Protein AF-A0ABD1Q1E3-F1 (afdb_monomer_lite)

Secondary structure (DSSP, 8-state):
-HHHHHHHHHHHHHHHH-SSPPPHHHHHHHHHHHHHHGGGPPP-GGGHHHHHHHHHHHHHTTGGG-SSHHHHHHHHHHHHHHHHHHTT-----HHHH-------------------HHHHHHHHHHHHTTTTS---HHHHHHHHHHHHS-HHHHHHHHHHHHHHHH-GGG--SGGGGSHHHHHHHHHHTT-GGGGTTTT-

Sequence (200 aa):
MAMAEQVVNRIGKQLAAYRTCPKKDTLVKLLEEATSAFPELEQSESLKSTIKPLSDSLVRHGLLLHKDKDIRLLVGICFCEIIRILAPNPDFSDATFREKVEETDADPLILEGTVSQPLLDVVLHNLIKERKGVSSASFQLAVSVIQNCGEKLEHYICNFLRSCILNRDAVGSALKECYHEIIHETFDVPLKCFFLLFLA

InterPro domains:
  IPR039776 Sister chromatid cohesion protein Pds5 [PTHR12663] (4-99)

Radius of gyration: 17.48 Å; chains: 1; bounding box: 46×41×43 Å

Foldseek 3Di:
DVVLLVLLLVLLVVLLPDPAQDDPVVLLVSLVSNLVSLVVAAADPVSCVSNVSVLVSCQVRVQCPDPDPSSVLSSLSSVLSQPLNPPPQRPDAPVSQDDDDPPPDPPPDDDDDPPDVVNLLQLLCLLLVDPDDDCDPSNVVSLVCQVPDPPVSLVVLLVLLLCLRHPVVPDPDPCSRVSSSSSVSVVVRPHPSSSVNRPD

Structure (mmCIF, N/CA/C/O backbone):
data_AF-A0ABD1Q1E3-F1
#
_entry.id   AF-A0ABD1Q1E3-F1
#
loop_
_atom_site.group_PDB
_atom_site.id
_atom_site.type_symbol
_atom_site.label_atom_id
_atom_site.label_alt_id
_atom_site.label_comp_id
_atom_site.label_asym_id
_atom_site.label_entity_id
_atom_site.label_seq_id
_atom_site.pdbx_PDB_ins_code
_atom_site.Cartn_x
_atom_site.Cartn_y
_atom_site.Cartn_z
_atom_site.occupancy
_atom_site.B_iso_or_equiv
_atom_site.auth_seq_id
_atom_site.auth_comp_id
_atom_site.auth_asym_id
_atom_site.auth_atom_id
_atom_site.pdbx_PDB_model_num
ATOM 1 N N . MET A 1 1 ? 3.982 -8.541 17.422 1.00 56.50 1 MET A N 1
ATOM 2 C CA . MET A 1 1 ? 5.039 -7.493 17.359 1.00 56.50 1 MET A CA 1
ATOM 3 C C . MET A 1 1 ? 6.446 -8.038 17.085 1.00 56.50 1 MET A C 1
ATOM 5 O O . MET A 1 1 ? 6.845 -7.969 15.934 1.00 56.50 1 MET A O 1
ATOM 9 N N . ALA A 1 2 ? 7.196 -8.617 18.042 1.00 69.62 2 ALA A N 1
ATOM 10 C CA . ALA A 1 2 ? 8.599 -9.026 17.787 1.00 69.62 2 ALA A CA 1
ATOM 11 C C . ALA A 1 2 ? 8.768 -10.076 16.666 1.00 69.62 2 ALA A C 1
ATOM 13 O O . ALA A 1 2 ? 9.794 -10.103 15.992 1.00 69.62 2 ALA A O 1
ATOM 14 N N . MET A 1 3 ? 7.762 -10.930 16.447 1.00 86.31 3 MET A N 1
ATOM 15 C CA . MET A 1 3 ? 7.784 -11.930 15.373 1.00 86.31 3 MET A CA 1
ATOM 16 C C . MET A 1 3 ? 7.549 -11.303 13.992 1.00 86.31 3 MET A C 1
ATOM 18 O O . MET A 1 3 ? 8.314 -11.576 13.071 1.00 86.31 3 MET A O 1
ATOM 22 N N . ALA A 1 4 ? 6.555 -10.419 13.853 1.00 92.94 4 ALA A N 1
ATOM 23 C CA . ALA A 1 4 ? 6.262 -9.728 12.596 1.00 92.94 4 ALA A CA 1
ATOM 24 C C . ALA A 1 4 ? 7.454 -8.896 12.095 1.00 92.94 4 ALA A C 1
ATOM 26 O O . ALA A 1 4 ? 7.823 -8.972 10.923 1.00 92.94 4 ALA A O 1
ATOM 27 N N . GLU A 1 5 ? 8.133 -8.182 12.997 1.00 93.94 5 GLU A N 1
ATOM 28 C CA . GLU A 1 5 ? 9.330 -7.410 12.650 1.00 93.94 5 GLU A CA 1
ATOM 29 C C . GLU A 1 5 ? 10.454 -8.319 12.117 1.00 93.94 5 GLU A C 1
ATOM 31 O O . GLU A 1 5 ? 11.089 -8.023 11.101 1.00 93.94 5 GLU A O 1
ATOM 36 N N . GLN A 1 6 ? 10.680 -9.465 12.768 1.00 94.44 6 GLN A N 1
ATOM 37 C CA . GLN A 1 6 ? 11.679 -10.443 12.332 1.00 94.44 6 GLN A CA 1
ATOM 38 C C . GLN A 1 6 ? 11.346 -11.050 10.965 1.00 94.44 6 GLN A C 1
ATOM 40 O O . GLN A 1 6 ? 12.259 -11.269 10.164 1.00 94.44 6 GLN A O 1
ATOM 45 N N . VAL A 1 7 ? 10.064 -11.306 10.685 1.00 96.88 7 VAL A N 1
ATOM 46 C CA . VAL A 1 7 ? 9.594 -11.801 9.383 1.00 96.88 7 VAL A CA 1
ATOM 47 C C . VAL A 1 7 ? 9.925 -10.794 8.283 1.00 96.88 7 VAL A C 1
ATOM 49 O O . VAL A 1 7 ? 10.615 -11.153 7.327 1.00 96.88 7 VAL A O 1
ATOM 52 N N . VAL A 1 8 ? 9.535 -9.527 8.456 1.00 96.19 8 VAL A N 1
ATOM 53 C CA . VAL A 1 8 ? 9.807 -8.457 7.481 1.00 96.19 8 VAL A CA 1
ATOM 54 C C . VAL A 1 8 ? 11.313 -8.286 7.248 1.00 96.19 8 VAL A C 1
ATOM 56 O O . VAL A 1 8 ? 11.764 -8.260 6.100 1.00 96.19 8 VAL A O 1
ATOM 59 N N . ASN A 1 9 ? 12.117 -8.273 8.318 1.00 95.88 9 ASN A N 1
ATOM 60 C CA . ASN A 1 9 ? 13.579 -8.175 8.226 1.00 95.88 9 ASN A CA 1
ATOM 61 C C . ASN A 1 9 ? 14.191 -9.350 7.446 1.00 95.88 9 ASN A C 1
ATOM 63 O O . ASN A 1 9 ? 15.036 -9.166 6.566 1.00 95.88 9 ASN A O 1
ATOM 67 N N . ARG A 1 10 ? 13.766 -10.581 7.762 1.00 97.62 10 ARG A N 1
ATOM 68 C CA . ARG A 1 10 ? 14.248 -11.796 7.094 1.00 97.62 10 ARG A CA 1
ATOM 69 C C . ARG A 1 10 ? 13.932 -11.756 5.606 1.00 97.62 10 ARG A C 1
ATOM 71 O O . ARG A 1 10 ? 14.829 -12.017 4.807 1.00 97.62 10 ARG A O 1
ATOM 78 N N . ILE A 1 11 ? 12.693 -11.431 5.238 1.00 97.62 11 ILE A N 1
ATOM 79 C CA . ILE A 1 11 ? 12.264 -11.365 3.836 1.00 97.62 11 ILE A CA 1
ATOM 80 C C . ILE A 1 11 ? 13.067 -10.297 3.094 1.00 97.62 11 ILE A C 1
ATOM 82 O O . ILE A 1 11 ? 13.607 -10.579 2.024 1.00 97.62 11 ILE A O 1
ATOM 86 N N . GLY A 1 12 ? 13.228 -9.111 3.688 1.00 96.19 12 GLY A N 1
ATOM 87 C CA . GLY A 1 12 ? 14.038 -8.039 3.114 1.00 96.19 12 GLY A CA 1
ATOM 88 C C . GLY A 1 12 ? 15.485 -8.460 2.862 1.00 96.19 12 GLY A C 1
ATOM 89 O O . GLY A 1 12 ? 15.992 -8.301 1.754 1.00 96.19 12 GLY A O 1
ATOM 90 N N . LYS A 1 13 ? 16.142 -9.087 3.846 1.00 95.88 13 LYS A N 1
ATOM 91 C CA . LYS A 1 13 ? 17.508 -9.624 3.693 1.00 95.88 13 LYS A CA 1
ATOM 92 C C . LYS A 1 13 ? 17.593 -10.734 2.647 1.00 95.88 13 LYS A C 1
ATOM 94 O O . LYS A 1 13 ? 18.555 -10.789 1.882 1.00 95.88 13 LYS A O 1
ATOM 99 N N . GLN A 1 14 ? 16.595 -11.610 2.599 1.00 96.44 14 GLN A N 1
ATOM 100 C CA . GLN A 1 14 ? 16.536 -12.691 1.625 1.00 96.44 14 GLN A CA 1
ATOM 101 C C . GLN A 1 14 ? 16.405 -12.142 0.202 1.00 96.44 14 GLN A C 1
ATOM 103 O O . GLN A 1 14 ? 17.172 -12.549 -0.667 1.00 96.44 14 GLN A O 1
ATOM 108 N N . LEU A 1 15 ? 15.497 -11.190 -0.036 1.00 95.81 15 LEU A N 1
ATOM 109 C CA . LEU A 1 15 ? 15.354 -10.517 -1.330 1.00 95.81 15 LEU A CA 1
ATOM 110 C C . LEU A 1 15 ? 16.607 -9.714 -1.704 1.00 95.81 15 LEU A C 1
ATOM 112 O O . LEU A 1 15 ? 17.008 -9.726 -2.872 1.00 95.81 15 LEU A O 1
ATOM 116 N N . ALA A 1 16 ? 17.266 -9.087 -0.724 1.00 94.12 16 ALA A N 1
ATOM 117 C CA . ALA A 1 16 ? 18.521 -8.362 -0.913 1.00 94.12 16 ALA A CA 1
ATOM 118 C C . ALA A 1 16 ? 19.647 -9.276 -1.429 1.00 94.12 16 ALA A C 1
ATOM 120 O O . ALA A 1 16 ? 20.403 -8.882 -2.317 1.00 94.12 16 ALA A O 1
ATOM 121 N N . ALA A 1 17 ? 19.714 -10.520 -0.944 1.00 95.94 17 ALA A N 1
ATOM 122 C CA . ALA A 1 17 ? 20.741 -11.488 -1.330 1.00 95.94 17 ALA A CA 1
ATOM 123 C C . ALA A 1 17 ? 20.637 -11.973 -2.791 1.00 95.94 17 ALA A C 1
ATOM 125 O O . ALA A 1 17 ? 21.628 -12.443 -3.358 1.00 95.94 17 ALA A O 1
ATOM 126 N N . TYR A 1 18 ? 19.467 -11.856 -3.428 1.00 93.88 18 TYR A N 1
ATOM 127 C CA . TYR A 1 18 ? 19.317 -12.219 -4.835 1.00 93.88 18 TYR A CA 1
ATOM 128 C C . TYR A 1 18 ? 20.051 -11.234 -5.753 1.00 93.88 18 TYR A C 1
ATOM 130 O O . TYR A 1 18 ? 19.871 -10.015 -5.666 1.00 93.88 18 TYR A O 1
ATOM 138 N N . ARG A 1 19 ? 20.854 -11.779 -6.679 1.00 89.94 19 ARG A N 1
ATOM 139 C CA . ARG A 1 19 ? 21.541 -11.008 -7.733 1.00 89.94 19 ARG A CA 1
ATOM 140 C C . ARG A 1 19 ? 20.622 -10.627 -8.894 1.00 89.94 19 ARG A C 1
ATOM 142 O O . ARG A 1 19 ? 20.861 -9.619 -9.543 1.00 89.94 19 ARG A O 1
ATOM 149 N N . THR A 1 20 ? 19.597 -11.432 -9.147 1.00 91.12 20 THR A N 1
ATOM 150 C CA . THR A 1 20 ? 18.586 -11.235 -10.193 1.00 91.12 20 THR A CA 1
ATOM 151 C C . THR A 1 20 ? 17.194 -11.412 -9.601 1.00 91.12 20 THR A C 1
ATOM 153 O O . THR A 1 20 ? 17.057 -12.001 -8.529 1.00 91.12 20 THR A O 1
ATOM 156 N N . CYS A 1 21 ? 16.163 -10.928 -10.295 1.00 88.88 21 CYS A N 1
ATOM 157 C CA . CYS A 1 21 ? 14.783 -11.054 -9.833 1.00 88.88 21 CYS A CA 1
ATOM 158 C C . CYS A 1 21 ? 14.425 -12.539 -9.563 1.00 88.88 21 CYS A C 1
ATOM 160 O O . CYS A 1 21 ? 14.670 -13.387 -10.434 1.00 88.88 21 CYS A O 1
ATOM 162 N N . PRO A 1 22 ? 13.910 -12.888 -8.366 1.00 93.00 22 PRO A N 1
ATOM 163 C CA . PRO A 1 22 ? 13.537 -14.262 -8.036 1.00 93.00 22 PRO A CA 1
ATOM 164 C C . PRO A 1 22 ? 12.401 -14.801 -8.920 1.00 93.00 22 PRO A C 1
ATOM 166 O O . PRO A 1 22 ? 11.684 -14.058 -9.587 1.00 93.00 22 PRO A O 1
ATOM 169 N N . LYS A 1 23 ? 12.206 -16.125 -8.914 1.00 94.38 23 LYS A N 1
ATOM 170 C CA . LYS A 1 23 ? 11.103 -16.765 -9.651 1.00 94.38 23 LYS A CA 1
ATOM 171 C C . LYS A 1 23 ? 9.740 -16.373 -9.069 1.00 94.38 23 LYS A C 1
ATOM 173 O O . LYS A 1 23 ? 9.636 -16.146 -7.865 1.00 94.38 23 LYS A O 1
ATOM 178 N N . LYS A 1 24 ? 8.697 -16.408 -9.912 1.00 94.06 24 LYS A N 1
ATOM 179 C CA . LYS A 1 24 ? 7.305 -16.079 -9.550 1.00 94.06 24 LYS A CA 1
ATOM 180 C C . LYS A 1 24 ? 6.869 -16.726 -8.232 1.00 94.06 24 LYS A C 1
ATOM 182 O O . LYS A 1 24 ? 6.499 -16.004 -7.321 1.00 94.06 24 LYS A O 1
ATOM 1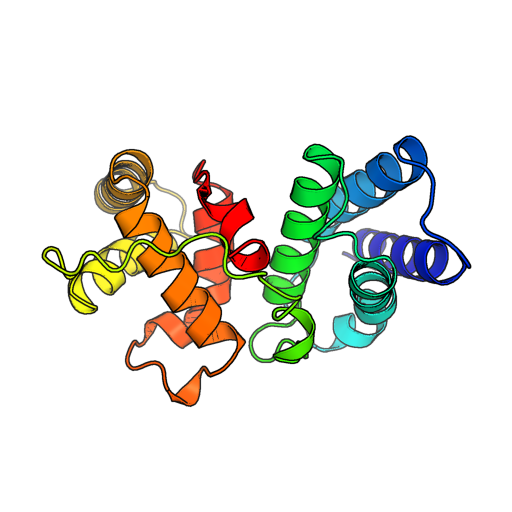87 N N . ASP A 1 25 ? 6.961 -18.049 -8.107 1.00 95.44 25 ASP A N 1
ATOM 188 C CA . ASP A 1 25 ? 6.446 -18.755 -6.920 1.00 95.44 25 ASP A CA 1
ATOM 189 C C . ASP A 1 25 ? 7.182 -18.349 -5.637 1.00 95.44 25 ASP A C 1
ATOM 191 O O . ASP A 1 25 ? 6.593 -18.238 -4.565 1.00 95.44 25 ASP A O 1
ATOM 195 N N . THR A 1 26 ? 8.485 -18.077 -5.749 1.00 95.94 26 THR A N 1
ATOM 196 C CA . THR A 1 26 ? 9.288 -17.559 -4.639 1.00 95.94 26 THR A CA 1
ATOM 197 C C . THR A 1 26 ? 8.871 -16.139 -4.270 1.00 95.94 26 THR A C 1
ATOM 199 O O . THR A 1 26 ? 8.756 -15.844 -3.084 1.00 95.94 26 THR A O 1
ATOM 202 N N . LEU A 1 27 ? 8.650 -15.268 -5.261 1.00 95.88 27 LEU A N 1
ATOM 203 C CA . LEU A 1 27 ? 8.191 -13.896 -5.038 1.00 95.88 27 LEU A CA 1
ATOM 204 C C . LEU A 1 27 ? 6.826 -13.872 -4.364 1.00 95.88 27 LEU A C 1
ATOM 206 O O . LEU A 1 27 ? 6.696 -13.233 -3.329 1.00 95.88 27 LEU A O 1
ATOM 210 N N . VAL A 1 28 ? 5.847 -14.596 -4.911 1.00 95.62 28 VAL A N 1
ATOM 211 C CA . VAL A 1 28 ? 4.487 -14.667 -4.359 1.00 95.62 28 VAL A CA 1
ATOM 212 C C . VAL A 1 28 ? 4.542 -15.112 -2.904 1.00 95.62 28 VAL A C 1
ATOM 214 O O . VAL A 1 28 ? 4.075 -14.386 -2.038 1.00 95.62 28 VAL A O 1
ATOM 217 N N . LYS A 1 29 ? 5.240 -16.215 -2.610 1.00 97.12 29 LYS A N 1
ATOM 218 C CA . LYS A 1 29 ? 5.365 -16.721 -1.239 1.00 97.12 29 LYS A CA 1
ATOM 219 C C . LYS A 1 29 ? 5.984 -15.703 -0.275 1.00 97.12 29 LYS A C 1
ATOM 221 O O . LYS A 1 29 ? 5.517 -15.561 0.849 1.00 97.12 29 LYS A O 1
ATOM 226 N N . LEU A 1 30 ? 7.062 -15.030 -0.686 1.00 97.44 30 LEU A N 1
ATOM 227 C CA . LEU A 1 30 ? 7.740 -14.043 0.160 1.00 97.44 30 LEU A CA 1
ATOM 228 C C . LEU A 1 30 ? 6.890 -12.791 0.376 1.00 97.44 30 LEU A C 1
ATOM 230 O O . LEU A 1 30 ? 6.879 -12.241 1.472 1.00 97.44 30 LEU A O 1
ATOM 234 N N . LEU A 1 31 ? 6.201 -12.331 -0.665 1.00 95.25 31 LEU A N 1
ATOM 235 C CA . LEU A 1 31 ? 5.363 -11.145 -0.587 1.00 95.25 31 LEU A CA 1
ATOM 236 C C . LEU A 1 31 ? 4.092 -11.422 0.223 1.00 95.25 31 LEU A C 1
ATOM 238 O O . LEU A 1 31 ? 3.776 -10.626 1.095 1.00 95.25 31 LEU A O 1
ATOM 242 N N . GLU A 1 32 ? 3.427 -12.565 0.036 1.00 94.94 32 GLU A N 1
ATOM 243 C CA . GLU A 1 32 ? 2.286 -12.988 0.865 1.00 94.94 32 GLU A CA 1
ATOM 244 C C . GLU A 1 32 ? 2.664 -13.046 2.352 1.00 94.94 32 GLU A C 1
ATOM 246 O O . GLU A 1 32 ? 1.946 -12.520 3.207 1.00 94.94 32 GLU A O 1
ATOM 251 N N . GLU A 1 33 ? 3.834 -13.614 2.659 1.00 96.81 33 GLU A N 1
ATOM 252 C CA . GLU A 1 33 ? 4.356 -13.671 4.025 1.00 96.81 33 GLU A CA 1
ATOM 253 C C . GLU A 1 33 ? 4.598 -12.265 4.604 1.00 96.81 33 GLU A C 1
ATOM 255 O O . GLU A 1 33 ? 4.230 -12.001 5.748 1.00 96.81 33 GLU A O 1
ATOM 260 N N . ALA A 1 34 ? 5.149 -11.337 3.813 1.00 94.38 34 ALA A N 1
ATOM 261 C CA . ALA A 1 34 ? 5.326 -9.947 4.233 1.00 94.38 34 ALA A CA 1
ATOM 262 C C . ALA A 1 34 ? 3.977 -9.245 4.462 1.00 94.38 34 ALA A C 1
ATOM 264 O O . ALA A 1 34 ? 3.767 -8.660 5.523 1.00 94.38 34 ALA A O 1
ATOM 265 N N . THR A 1 35 ? 3.043 -9.353 3.510 1.00 89.56 35 THR A N 1
ATOM 266 C CA . THR A 1 35 ? 1.704 -8.739 3.600 1.00 89.56 35 THR A CA 1
ATOM 267 C C . THR A 1 35 ? 0.889 -9.256 4.782 1.00 89.56 35 THR A C 1
ATOM 269 O O . THR A 1 35 ? 0.104 -8.505 5.345 1.00 89.56 35 THR A O 1
ATOM 272 N N . SER A 1 36 ? 1.119 -10.498 5.215 1.00 90.50 36 SER A N 1
ATOM 273 C CA . SER A 1 36 ? 0.463 -11.063 6.400 1.00 90.50 36 SER A CA 1
ATOM 274 C C . SER A 1 36 ? 1.082 -10.572 7.715 1.00 90.50 36 SER A C 1
ATOM 276 O O . SER A 1 36 ? 0.402 -10.536 8.734 1.00 90.50 36 SER A O 1
ATOM 278 N N . ALA A 1 37 ? 2.367 -10.202 7.711 1.00 94.12 37 ALA A N 1
ATOM 279 C CA . ALA A 1 37 ? 3.081 -9.740 8.903 1.00 94.12 37 ALA A CA 1
ATOM 280 C C . ALA A 1 37 ? 2.912 -8.234 9.157 1.00 94.12 37 ALA A C 1
ATOM 282 O O . ALA A 1 37 ? 2.898 -7.797 10.307 1.00 94.12 37 ALA A O 1
ATOM 283 N N . PHE A 1 38 ? 2.800 -7.434 8.096 1.00 88.44 38 PHE A N 1
ATOM 284 C CA . PHE A 1 38 ? 2.742 -5.978 8.190 1.00 88.44 38 PHE A CA 1
ATOM 285 C C . PHE A 1 38 ? 1.611 -5.408 9.073 1.00 88.44 38 PHE A C 1
ATOM 287 O O . PHE A 1 38 ? 1.916 -4.503 9.854 1.00 88.44 38 PHE A O 1
ATOM 294 N N . PRO A 1 39 ? 0.369 -5.940 9.065 1.00 85.56 39 PRO A N 1
ATOM 295 C CA . PRO A 1 39 ? -0.715 -5.414 9.902 1.00 85.56 39 PRO A CA 1
ATOM 296 C C . PRO A 1 39 ? -0.433 -5.464 11.412 1.00 85.56 39 PRO A C 1
ATOM 298 O O . PRO A 1 39 ? -0.989 -4.676 12.170 1.00 85.56 39 PRO A O 1
ATOM 301 N N . GLU A 1 40 ? 0.453 -6.358 11.871 1.00 89.62 40 GLU A N 1
ATOM 302 C CA . GLU A 1 40 ? 0.870 -6.429 13.281 1.00 89.62 40 GLU A CA 1
ATOM 303 C C . GLU A 1 40 ? 1.870 -5.335 13.692 1.00 89.62 40 GLU A C 1
ATOM 305 O O . GLU A 1 40 ? 2.239 -5.239 14.870 1.00 89.62 40 GLU A O 1
ATOM 310 N N . LEU A 1 41 ? 2.391 -4.572 12.729 1.00 88.31 41 LEU A N 1
ATOM 311 C CA . LEU A 1 41 ? 3.377 -3.528 12.966 1.00 88.31 41 LEU A CA 1
ATOM 312 C C . LEU A 1 41 ? 2.682 -2.180 13.117 1.00 88.31 41 LEU A C 1
ATOM 314 O O . LEU A 1 41 ? 1.921 -1.736 12.258 1.00 88.31 41 LEU A O 1
ATOM 318 N N . GLU A 1 42 ? 2.973 -1.503 14.217 1.00 86.81 42 GLU A N 1
ATOM 319 C CA . GLU A 1 42 ? 2.526 -0.135 14.441 1.00 86.81 42 GLU A CA 1
ATOM 320 C C . GLU A 1 42 ? 3.534 0.865 13.871 1.00 86.81 42 GLU A C 1
ATOM 322 O O . GLU A 1 42 ? 4.689 0.538 13.592 1.00 86.81 42 GLU A O 1
ATOM 327 N N . GLN A 1 43 ? 3.075 2.099 13.697 1.00 85.31 43 GLN A N 1
ATOM 328 C CA . GLN A 1 43 ? 3.890 3.208 13.226 1.00 85.31 43 GLN A CA 1
ATOM 329 C C . GLN A 1 43 ? 5.075 3.455 14.174 1.00 85.31 43 GLN A C 1
ATOM 331 O O . GLN A 1 43 ? 4.877 3.728 15.359 1.00 85.31 43 GLN A O 1
ATOM 336 N N . SER A 1 44 ? 6.310 3.355 13.668 1.00 85.38 44 SER A N 1
ATOM 337 C CA . SER A 1 44 ? 7.523 3.565 14.469 1.00 85.38 44 SER A CA 1
ATOM 338 C C . SER A 1 44 ? 8.767 3.831 13.616 1.00 85.38 44 SER A C 1
ATOM 340 O O . SER A 1 44 ? 9.147 3.014 12.776 1.00 85.38 44 SER A O 1
ATOM 342 N N . GLU A 1 45 ? 9.496 4.906 13.934 1.00 83.00 45 GLU A N 1
ATOM 343 C CA . GLU A 1 45 ? 10.783 5.246 13.302 1.00 83.00 45 GLU A CA 1
ATOM 344 C C . GLU A 1 45 ? 11.844 4.149 13.509 1.00 83.00 45 GLU A C 1
ATOM 346 O O . GLU A 1 45 ? 12.715 3.943 12.663 1.00 83.00 45 GLU A O 1
ATOM 351 N N . SER A 1 46 ? 11.771 3.381 14.605 1.00 88.69 46 SER A N 1
ATOM 352 C CA . SER A 1 46 ? 12.737 2.304 14.876 1.00 88.69 46 SER A CA 1
ATOM 353 C C . SER A 1 46 ? 12.695 1.189 13.824 1.00 88.69 46 SER A C 1
ATOM 355 O O . SER A 1 46 ? 13.709 0.532 13.581 1.00 88.69 46 SER A O 1
ATOM 357 N N . LEU A 1 47 ? 11.545 1.001 13.163 1.00 90.56 47 LEU A N 1
ATOM 358 C CA . LEU A 1 47 ? 11.331 -0.039 12.153 1.00 90.56 47 LEU A CA 1
ATOM 359 C C . LEU A 1 47 ? 11.958 0.303 10.798 1.00 90.56 47 LEU A C 1
ATOM 361 O O . LEU A 1 47 ? 12.102 -0.575 9.949 1.00 90.56 47 LEU A O 1
ATOM 365 N N . LYS A 1 48 ? 12.409 1.544 10.597 1.00 88.75 48 LYS A N 1
ATOM 366 C CA . LYS A 1 48 ? 13.039 2.013 9.357 1.00 88.75 48 LYS A CA 1
ATOM 367 C C . LYS A 1 48 ? 14.208 1.146 8.909 1.00 88.75 48 LYS A C 1
ATOM 369 O O . LYS A 1 48 ? 14.250 0.702 7.764 1.00 88.75 48 LYS A O 1
ATOM 374 N N . SER A 1 49 ? 15.138 0.846 9.815 1.00 90.94 49 SER A N 1
ATOM 375 C CA . SER A 1 49 ? 16.302 0.004 9.496 1.00 90.94 49 SER A CA 1
ATOM 376 C C . SER A 1 49 ? 15.924 -1.454 9.201 1.00 90.94 49 SER A C 1
ATOM 378 O O . SER A 1 49 ? 16.572 -2.103 8.380 1.00 90.94 49 SER A O 1
ATOM 380 N N . THR A 1 50 ? 14.846 -1.944 9.819 1.00 93.44 50 THR A N 1
ATOM 381 C CA . THR A 1 50 ? 14.290 -3.287 9.613 1.00 93.44 50 THR A CA 1
ATOM 382 C C . THR A 1 50 ? 13.580 -3.401 8.261 1.00 93.44 50 THR A C 1
ATOM 384 O O . THR A 1 50 ? 13.737 -4.402 7.561 1.00 93.44 50 THR A O 1
ATOM 387 N N . ILE A 1 51 ? 12.826 -2.375 7.869 1.00 91.75 51 ILE A N 1
ATOM 388 C CA . ILE A 1 51 ? 12.010 -2.354 6.650 1.00 91.75 51 ILE A CA 1
ATOM 389 C C . ILE A 1 51 ? 12.836 -2.005 5.407 1.00 91.75 51 ILE A C 1
ATOM 391 O O . ILE A 1 51 ? 12.557 -2.502 4.313 1.00 91.75 51 ILE A O 1
ATOM 395 N N . LYS A 1 52 ? 13.882 -1.185 5.560 1.00 90.06 52 LYS A N 1
ATOM 396 C CA . LYS A 1 52 ? 14.700 -0.690 4.447 1.00 90.06 52 LYS A CA 1
ATOM 397 C C . LYS A 1 52 ? 15.204 -1.782 3.487 1.00 90.06 52 LYS A C 1
ATOM 399 O O . LYS A 1 52 ? 15.031 -1.599 2.285 1.00 90.06 52 LYS A O 1
ATOM 404 N N . PRO A 1 53 ? 15.743 -2.931 3.942 1.00 93.94 53 PRO A N 1
ATOM 405 C CA . PRO A 1 53 ? 16.175 -4.001 3.040 1.00 93.94 53 PRO A CA 1
ATOM 406 C C . PRO A 1 53 ? 15.058 -4.545 2.141 1.00 93.94 53 PRO A C 1
ATOM 408 O O . PRO A 1 53 ? 15.321 -4.919 0.996 1.00 93.94 53 PRO A O 1
ATOM 411 N N . LEU A 1 54 ? 13.821 -4.597 2.651 1.00 94.50 54 LEU A N 1
ATOM 412 C CA . LEU A 1 54 ? 12.658 -5.004 1.871 1.00 94.50 54 LEU A CA 1
ATOM 413 C C . LEU A 1 54 ? 12.308 -3.925 0.851 1.00 94.50 54 LEU A C 1
ATOM 415 O O . LEU A 1 54 ? 12.322 -4.225 -0.338 1.00 94.50 54 LEU A O 1
ATOM 419 N N . SER A 1 55 ? 12.094 -2.684 1.298 1.00 88.69 55 SER A N 1
ATOM 420 C CA . SER A 1 55 ? 11.783 -1.540 0.425 1.00 88.69 55 SER A CA 1
ATOM 421 C C . SER A 1 55 ? 12.790 -1.404 -0.728 1.00 88.69 55 SER A C 1
ATOM 423 O O . SER A 1 55 ? 12.412 -1.457 -1.899 1.00 88.69 55 SER A O 1
ATOM 425 N N . ASP A 1 56 ? 14.090 -1.373 -0.412 1.00 88.69 56 ASP A N 1
ATOM 426 C CA . ASP A 1 56 ? 15.167 -1.259 -1.403 1.00 88.69 56 ASP A CA 1
ATOM 427 C C . ASP A 1 56 ? 15.153 -2.440 -2.392 1.00 88.69 56 ASP A C 1
ATOM 429 O O . ASP A 1 56 ? 15.441 -2.275 -3.578 1.00 88.69 56 ASP A O 1
ATOM 433 N N . SER A 1 57 ? 14.798 -3.645 -1.933 1.00 92.19 57 SER A N 1
ATOM 434 C CA . SER A 1 57 ? 14.707 -4.823 -2.800 1.00 92.19 57 SER A CA 1
ATOM 435 C C . SER A 1 57 ? 13.487 -4.802 -3.719 1.00 92.19 57 SER A C 1
ATOM 437 O O . SER A 1 57 ? 13.611 -5.243 -4.861 1.00 92.19 57 SER A O 1
ATOM 439 N N . LEU A 1 58 ? 12.337 -4.296 -3.256 1.00 88.50 58 LEU A N 1
ATOM 440 C CA . LEU A 1 58 ? 11.133 -4.156 -4.084 1.00 88.50 58 LEU A CA 1
ATOM 441 C C . LEU A 1 58 ? 11.396 -3.220 -5.273 1.00 88.50 58 LEU A C 1
ATOM 443 O O . LEU A 1 58 ? 11.042 -3.553 -6.405 1.00 88.50 58 LEU A O 1
ATOM 447 N N . VAL A 1 59 ? 12.088 -2.103 -5.017 1.00 85.81 59 VAL A N 1
ATOM 448 C CA . VAL A 1 59 ? 12.495 -1.124 -6.039 1.00 85.81 59 VAL A CA 1
ATOM 449 C C . VAL A 1 59 ? 13.571 -1.700 -6.956 1.00 85.81 59 VAL A C 1
ATOM 451 O O . VAL A 1 59 ? 13.418 -1.702 -8.172 1.00 85.81 59 VAL A O 1
ATOM 454 N N . ARG A 1 60 ? 14.658 -2.243 -6.390 1.00 86.75 60 ARG A N 1
ATOM 455 C CA . ARG A 1 60 ? 15.805 -2.754 -7.161 1.00 86.75 60 ARG A CA 1
ATOM 456 C C . ARG A 1 60 ? 15.420 -3.839 -8.166 1.00 86.75 60 ARG A C 1
ATOM 458 O O . ARG A 1 60 ? 16.034 -3.927 -9.225 1.00 86.75 60 ARG A O 1
ATOM 465 N N . HIS A 1 61 ? 14.450 -4.684 -7.824 1.00 87.62 61 HIS A N 1
ATOM 466 C CA . HIS A 1 61 ? 13.975 -5.754 -8.706 1.00 87.62 61 HIS A CA 1
ATOM 467 C C . HIS A 1 61 ? 12.837 -5.313 -9.642 1.00 87.62 61 HIS A C 1
ATOM 469 O O . HIS A 1 61 ? 12.323 -6.157 -10.377 1.00 87.62 61 HIS A O 1
ATOM 475 N N . GLY A 1 62 ? 12.439 -4.033 -9.626 1.00 82.69 62 GLY A N 1
ATOM 476 C CA . GLY A 1 62 ? 11.378 -3.487 -10.480 1.00 82.69 62 GLY A CA 1
ATOM 477 C C . GLY A 1 62 ? 10.029 -4.174 -10.262 1.00 82.69 62 GLY A C 1
ATOM 478 O O . GLY A 1 62 ? 9.293 -4.421 -11.217 1.00 82.69 62 GLY A O 1
ATOM 479 N N . LEU A 1 63 ? 9.718 -4.576 -9.021 1.00 85.50 63 LEU A N 1
ATOM 480 C CA . LEU A 1 63 ? 8.578 -5.465 -8.770 1.00 85.50 63 LEU A CA 1
ATOM 481 C C . LEU A 1 63 ? 7.217 -4.778 -8.956 1.00 85.50 63 LEU A C 1
ATOM 483 O O . LEU A 1 63 ? 6.230 -5.463 -9.219 1.00 85.50 63 LEU A O 1
ATOM 487 N N . LEU A 1 64 ? 7.172 -3.444 -8.895 1.00 76.88 64 LEU A N 1
ATOM 488 C CA . LEU A 1 64 ? 5.983 -2.658 -9.243 1.00 76.88 64 LEU A CA 1
ATOM 489 C C . LEU A 1 64 ? 5.606 -2.788 -10.726 1.00 76.88 64 LEU A C 1
ATOM 491 O O . LEU A 1 64 ? 4.424 -2.801 -11.053 1.00 76.88 64 LEU A O 1
ATOM 495 N N . LEU A 1 65 ? 6.589 -2.983 -11.611 1.00 76.62 65 LEU A N 1
ATOM 496 C CA . LEU A 1 65 ? 6.391 -3.180 -13.052 1.00 76.62 65 LEU A CA 1
ATOM 497 C C . LEU A 1 65 ? 6.456 -4.655 -13.468 1.00 76.62 65 LEU A C 1
ATOM 499 O O . LEU A 1 65 ? 6.568 -4.987 -14.651 1.00 76.62 65 LEU A O 1
ATOM 503 N N . HIS A 1 66 ? 6.395 -5.578 -12.507 1.00 84.69 66 HIS A N 1
ATOM 504 C CA . HIS A 1 66 ? 6.482 -6.998 -12.807 1.00 84.69 66 HIS A CA 1
ATOM 505 C C . HIS A 1 66 ? 5.337 -7.428 -13.738 1.00 84.69 66 HIS A C 1
ATOM 507 O O . HIS A 1 66 ? 4.193 -7.027 -13.554 1.00 84.69 66 HIS A O 1
ATOM 513 N N . LYS A 1 67 ? 5.606 -8.287 -14.729 1.00 80.31 67 LYS A N 1
ATOM 514 C CA . LYS A 1 67 ? 4.602 -8.716 -15.731 1.00 80.31 67 LYS A CA 1
ATOM 515 C C . LYS A 1 67 ? 3.347 -9.359 -15.127 1.00 80.31 67 LYS A C 1
ATOM 517 O O . LYS A 1 67 ? 2.259 -9.263 -15.688 1.00 80.31 67 LYS A O 1
ATOM 522 N N . ASP A 1 68 ? 3.513 -10.009 -13.983 1.00 82.69 68 ASP A N 1
ATOM 523 C CA . ASP A 1 68 ? 2.453 -10.713 -13.269 1.00 82.69 68 ASP A CA 1
ATOM 524 C C . ASP A 1 68 ? 1.640 -9.755 -12.390 1.00 82.69 68 ASP A C 1
ATOM 526 O O . ASP A 1 68 ? 2.204 -9.069 -11.536 1.00 82.69 68 ASP A O 1
ATOM 530 N N . LYS A 1 69 ? 0.321 -9.718 -12.606 1.00 78.12 69 LYS A N 1
ATOM 531 C CA . LYS A 1 69 ? -0.593 -8.809 -11.908 1.00 78.12 69 LYS A CA 1
ATOM 532 C C . LYS A 1 69 ? -0.639 -9.069 -10.401 1.00 78.12 69 LYS A C 1
ATOM 534 O O . LYS A 1 69 ? -0.691 -8.103 -9.646 1.00 78.12 69 LYS A O 1
ATOM 539 N N . ASP A 1 70 ? -0.587 -10.324 -9.968 1.00 79.00 70 ASP A N 1
ATOM 540 C CA . ASP A 1 70 ? -0.720 -10.673 -8.550 1.00 79.00 70 ASP A CA 1
ATOM 541 C C . ASP A 1 70 ? 0.529 -10.241 -7.777 1.00 79.00 70 ASP A C 1
ATOM 543 O O . ASP A 1 70 ? 0.436 -9.710 -6.673 1.00 79.00 70 ASP A O 1
ATOM 547 N N . ILE A 1 71 ? 1.705 -10.354 -8.403 1.00 85.19 71 ILE A N 1
ATOM 548 C CA . ILE A 1 71 ? 2.946 -9.808 -7.837 1.00 85.19 71 ILE A CA 1
ATOM 549 C C . ILE A 1 71 ? 2.852 -8.289 -7.693 1.00 85.19 71 ILE A C 1
ATOM 551 O O . ILE A 1 71 ? 3.169 -7.773 -6.625 1.00 85.19 71 ILE A O 1
ATOM 555 N N . ARG A 1 72 ? 2.388 -7.569 -8.724 1.00 80.25 72 ARG A N 1
ATOM 556 C CA . ARG A 1 72 ? 2.223 -6.107 -8.635 1.00 80.25 72 ARG A CA 1
ATOM 557 C C . ARG A 1 72 ? 1.271 -5.708 -7.506 1.00 80.25 72 ARG A C 1
ATOM 559 O O . ARG A 1 72 ? 1.571 -4.768 -6.777 1.00 80.25 72 ARG A O 1
ATOM 566 N N . LEU A 1 73 ? 0.172 -6.451 -7.327 1.00 75.19 73 LEU A N 1
ATOM 567 C CA . LEU A 1 73 ? -0.766 -6.234 -6.224 1.00 75.19 73 LEU A CA 1
ATOM 568 C C . LEU A 1 73 ? -0.059 -6.371 -4.875 1.00 75.19 73 LEU A C 1
ATOM 570 O O . LEU A 1 73 ? -0.067 -5.435 -4.083 1.00 75.19 73 LEU A O 1
ATOM 574 N N . LEU A 1 74 ? 0.595 -7.509 -4.634 1.00 82.31 74 LEU A N 1
ATOM 575 C CA . LEU A 1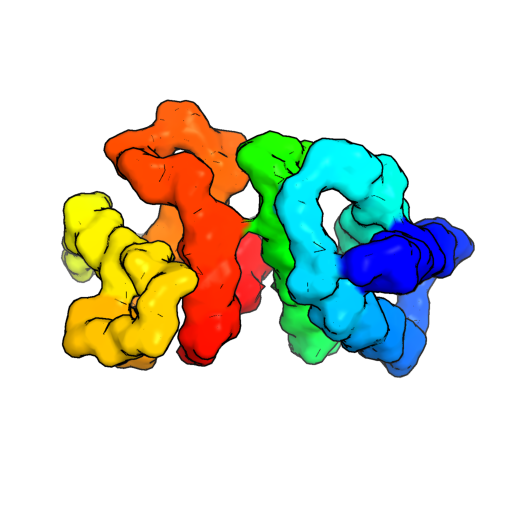 74 ? 1.271 -7.782 -3.366 1.00 82.31 74 LEU A CA 1
ATOM 576 C C . LEU A 1 74 ? 2.372 -6.755 -3.057 1.00 82.31 74 LEU A C 1
ATOM 578 O O . LEU A 1 74 ? 2.552 -6.360 -1.908 1.00 82.31 74 LEU A O 1
ATOM 582 N N . VAL A 1 75 ? 3.099 -6.289 -4.075 1.00 84.38 75 VAL A N 1
ATOM 583 C CA . VAL A 1 75 ? 4.129 -5.250 -3.919 1.00 84.38 75 VAL A CA 1
ATOM 584 C C . VAL A 1 75 ? 3.502 -3.912 -3.533 1.00 84.38 75 VAL A C 1
ATOM 586 O O . VAL A 1 75 ? 4.018 -3.250 -2.635 1.00 84.38 75 VAL A O 1
ATOM 589 N N . GLY A 1 76 ? 2.379 -3.535 -4.154 1.00 74.62 76 GLY A N 1
ATOM 590 C CA . GLY A 1 76 ? 1.612 -2.353 -3.756 1.00 74.62 76 GLY A CA 1
ATOM 591 C C . GLY A 1 76 ? 1.178 -2.421 -2.290 1.00 74.62 76 GLY A C 1
ATOM 592 O O . GLY A 1 76 ? 1.364 -1.454 -1.554 1.00 74.62 76 GLY A O 1
ATOM 593 N N . ILE A 1 77 ? 0.686 -3.584 -1.837 1.00 79.31 77 ILE A N 1
ATOM 594 C CA . ILE A 1 77 ? 0.309 -3.824 -0.426 1.00 79.31 77 ILE A CA 1
ATOM 595 C C . ILE A 1 77 ? 1.505 -3.603 0.490 1.00 79.31 77 ILE A C 1
ATOM 597 O O . ILE A 1 77 ? 1.409 -2.843 1.452 1.00 79.31 77 ILE A O 1
ATOM 601 N N . CYS A 1 78 ? 2.653 -4.191 0.152 1.00 85.88 78 CYS A N 1
ATOM 602 C CA . CYS A 1 78 ? 3.882 -3.969 0.902 1.00 85.88 78 CYS A CA 1
ATOM 603 C C . CYS A 1 78 ? 4.235 -2.478 0.996 1.00 85.88 78 CYS A C 1
ATOM 605 O O . CYS A 1 78 ? 4.541 -2.007 2.085 1.00 85.88 78 CYS A O 1
ATOM 607 N N . PHE A 1 79 ? 4.191 -1.713 -0.099 1.00 82.00 79 PHE A N 1
ATOM 608 C CA . PHE A 1 79 ? 4.546 -0.292 -0.041 1.00 82.00 79 PHE A CA 1
ATOM 609 C C . PHE A 1 79 ? 3.581 0.539 0.800 1.00 82.00 79 PHE A C 1
ATOM 611 O O . PHE A 1 79 ? 4.040 1.379 1.568 1.00 82.00 79 PHE A O 1
ATOM 618 N N . CYS A 1 80 ? 2.275 0.309 0.700 1.00 75.25 80 CYS A N 1
ATOM 619 C CA . CYS A 1 80 ? 1.300 1.014 1.530 1.00 75.25 80 CYS A CA 1
ATOM 620 C C . CYS A 1 80 ? 1.501 0.736 3.017 1.00 75.25 80 CYS A C 1
ATOM 622 O O . CYS A 1 80 ? 1.473 1.665 3.821 1.00 75.25 80 CYS A O 1
ATOM 624 N N . GLU A 1 81 ? 1.793 -0.511 3.376 1.00 84.38 81 GLU A N 1
ATOM 625 C CA . GLU A 1 81 ? 2.127 -0.863 4.751 1.00 84.38 81 GLU A CA 1
ATOM 626 C C . GLU A 1 81 ? 3.431 -0.206 5.208 1.00 84.38 81 GLU A C 1
ATOM 628 O O . GLU A 1 81 ? 3.507 0.328 6.312 1.00 84.38 81 GLU A O 1
ATOM 633 N N . ILE A 1 82 ? 4.447 -0.148 4.345 1.00 85.31 82 ILE A N 1
ATOM 634 C CA . ILE A 1 82 ? 5.684 0.577 4.649 1.00 85.31 82 ILE A CA 1
ATOM 635 C C . ILE A 1 82 ? 5.397 2.069 4.870 1.00 85.31 82 ILE A C 1
ATOM 637 O O . ILE A 1 82 ? 5.905 2.645 5.829 1.00 85.31 82 ILE A O 1
ATOM 641 N N . ILE A 1 83 ? 4.571 2.695 4.028 1.00 79.12 83 ILE A N 1
ATOM 642 C CA . ILE A 1 83 ? 4.159 4.097 4.185 1.00 79.12 83 ILE A CA 1
ATOM 643 C C . ILE A 1 83 ? 3.420 4.288 5.514 1.00 79.12 83 ILE A C 1
ATOM 645 O O . ILE A 1 83 ? 3.741 5.211 6.257 1.00 79.12 83 ILE A O 1
ATOM 649 N N . ARG A 1 84 ? 2.474 3.401 5.843 1.00 83.19 84 ARG A N 1
ATOM 650 C CA . ARG A 1 84 ? 1.725 3.426 7.107 1.00 83.19 84 ARG A CA 1
ATOM 651 C C . ARG A 1 84 ? 2.656 3.330 8.317 1.00 83.19 84 ARG A C 1
ATOM 653 O O . ARG A 1 84 ? 2.481 4.071 9.279 1.00 83.19 84 ARG A O 1
ATOM 660 N N . ILE A 1 85 ? 3.648 2.440 8.267 1.00 84.06 85 ILE A N 1
ATOM 661 C CA . ILE A 1 85 ? 4.576 2.188 9.377 1.00 84.06 85 ILE A CA 1
ATOM 662 C C . ILE A 1 85 ? 5.607 3.315 9.538 1.00 84.06 85 ILE A C 1
ATOM 664 O O . ILE A 1 85 ? 5.974 3.650 10.665 1.00 84.06 85 ILE A O 1
ATOM 668 N N . LEU A 1 86 ? 6.077 3.897 8.431 1.00 80.88 86 LEU A N 1
ATOM 669 C CA . LEU A 1 86 ? 7.091 4.960 8.427 1.00 80.88 86 LEU A CA 1
ATOM 670 C C . LEU A 1 86 ? 6.497 6.376 8.431 1.00 80.88 86 LEU A C 1
ATOM 672 O O . LEU A 1 86 ? 7.239 7.358 8.450 1.00 80.88 86 LEU A O 1
ATOM 676 N N . ALA A 1 87 ? 5.170 6.513 8.430 1.00 77.62 87 ALA A N 1
ATOM 677 C CA . ALA A 1 87 ? 4.520 7.794 8.662 1.00 77.62 87 ALA A CA 1
ATOM 678 C C . ALA A 1 87 ? 5.027 8.424 9.984 1.00 77.62 87 ALA A C 1
ATOM 680 O O . ALA A 1 87 ? 5.406 7.708 10.914 1.00 77.62 87 ALA A O 1
ATOM 681 N N . PRO A 1 88 ? 5.033 9.763 10.128 1.00 71.38 88 PRO A N 1
ATOM 682 C CA . PRO A 1 88 ? 4.636 10.766 9.141 1.00 71.38 88 PRO A CA 1
ATOM 683 C C . PRO A 1 88 ? 5.701 11.039 8.067 1.00 71.38 88 PRO A C 1
ATOM 685 O O . PRO A 1 88 ? 5.382 11.726 7.100 1.00 71.38 88 PRO A O 1
ATOM 688 N N . ASN A 1 89 ? 6.918 10.499 8.213 1.00 67.88 89 ASN A N 1
ATOM 689 C CA . ASN A 1 89 ? 8.092 10.821 7.395 1.00 67.88 89 ASN A CA 1
ATOM 690 C C . ASN A 1 89 ? 8.618 9.585 6.643 1.00 67.88 89 ASN A C 1
ATOM 692 O O . ASN A 1 89 ? 9.725 9.118 6.923 1.00 67.88 89 ASN A O 1
ATOM 696 N N . PRO A 1 90 ? 7.854 9.020 5.699 1.00 67.62 90 PRO A N 1
ATOM 697 C CA . PRO A 1 90 ? 8.323 7.860 4.970 1.00 67.62 90 PRO A CA 1
ATOM 698 C C . PRO A 1 90 ? 9.450 8.299 4.015 1.00 67.62 90 PRO A C 1
ATOM 700 O O . PRO A 1 90 ? 9.259 9.205 3.207 1.00 67.62 90 PRO A O 1
ATOM 703 N N . ASP A 1 91 ? 10.640 7.692 4.102 1.00 66.00 91 ASP A N 1
ATOM 704 C CA . ASP A 1 91 ? 11.822 8.097 3.309 1.00 66.00 91 ASP A CA 1
ATOM 705 C C . ASP A 1 91 ? 11.764 7.638 1.845 1.00 66.00 91 ASP A C 1
ATOM 707 O O . ASP A 1 91 ? 12.712 7.058 1.304 1.00 66.00 91 ASP A O 1
ATOM 711 N N . PHE A 1 92 ? 10.636 7.860 1.187 1.00 65.19 92 PHE A N 1
ATOM 712 C CA . PHE A 1 92 ? 10.517 7.592 -0.229 1.00 65.19 92 PHE A CA 1
ATOM 713 C C . PHE A 1 92 ? 10.888 8.834 -1.029 1.00 65.19 92 PHE A C 1
ATOM 715 O O . PHE A 1 92 ? 10.389 9.931 -0.794 1.00 65.19 92 PHE A O 1
ATOM 722 N N . SER A 1 93 ? 11.774 8.650 -2.003 1.00 55.72 93 SER A N 1
ATOM 723 C CA . SER A 1 93 ? 12.121 9.709 -2.946 1.00 55.72 93 SER A CA 1
ATOM 724 C C . SER A 1 93 ? 11.111 9.756 -4.093 1.00 55.72 93 SER A C 1
ATOM 726 O O . SER A 1 93 ? 10.522 8.737 -4.447 1.00 55.72 93 SER A O 1
ATOM 728 N N . ASP A 1 94 ? 10.971 10.910 -4.746 1.00 55.06 94 ASP A N 1
ATOM 729 C CA . ASP A 1 94 ? 10.148 11.053 -5.958 1.00 55.06 94 ASP A CA 1
ATOM 730 C C . ASP A 1 94 ? 10.594 10.069 -7.063 1.00 55.06 94 ASP A C 1
ATOM 732 O O . ASP A 1 94 ? 9.773 9.550 -7.806 1.00 55.06 94 ASP A O 1
ATOM 736 N N . ALA A 1 95 ? 11.882 9.701 -7.105 1.00 51.41 95 ALA A N 1
ATOM 737 C CA . ALA A 1 95 ? 12.426 8.682 -8.010 1.00 51.41 95 ALA A CA 1
ATOM 738 C C . ALA A 1 95 ? 11.988 7.242 -7.674 1.00 51.41 95 ALA A C 1
ATOM 740 O O . ALA A 1 95 ? 12.080 6.364 -8.525 1.00 51.41 95 ALA A O 1
ATOM 741 N N . THR A 1 96 ? 11.525 6.988 -6.447 1.00 54.16 96 THR A N 1
ATOM 742 C CA . THR A 1 96 ? 11.005 5.683 -6.019 1.00 54.16 96 THR A CA 1
ATOM 743 C C . THR A 1 96 ? 9.596 5.428 -6.562 1.00 54.16 96 THR A C 1
ATOM 745 O O . THR A 1 96 ? 9.257 4.281 -6.827 1.00 54.16 96 THR A O 1
ATOM 748 N N . PHE A 1 97 ? 8.801 6.489 -6.751 1.00 52.53 97 PHE A N 1
ATOM 749 C CA . PHE A 1 97 ? 7.445 6.412 -7.312 1.00 52.53 97 PHE A CA 1
ATOM 750 C C . PHE A 1 97 ? 7.359 6.866 -8.774 1.00 52.53 97 PHE A C 1
ATOM 752 O O . PHE A 1 97 ? 6.405 6.525 -9.461 1.00 52.53 97 PHE A O 1
ATOM 759 N N . ARG A 1 98 ? 8.339 7.628 -9.275 1.00 47.28 98 ARG A N 1
ATOM 760 C CA . ARG A 1 98 ? 8.468 7.969 -10.698 1.00 47.28 98 ARG A CA 1
ATOM 761 C C . ARG A 1 98 ? 9.302 6.916 -11.406 1.00 47.28 98 ARG A C 1
ATOM 763 O O . ARG A 1 98 ? 10.471 7.147 -11.714 1.00 47.28 98 ARG A O 1
ATOM 770 N N . GLU A 1 99 ? 8.693 5.780 -11.712 1.00 47.28 99 GLU A N 1
ATOM 771 C CA . GLU A 1 99 ? 9.205 4.930 -12.782 1.00 47.28 99 GLU A CA 1
ATOM 772 C C . GLU A 1 99 ? 8.452 5.252 -14.074 1.00 47.28 99 GLU A C 1
ATOM 774 O O . GLU A 1 99 ? 7.251 5.495 -14.060 1.00 47.28 99 GLU A O 1
ATOM 779 N N . LYS A 1 100 ? 9.218 5.366 -15.164 1.00 37.03 100 LYS A N 1
ATOM 780 C CA . LYS A 1 100 ? 8.834 5.903 -16.474 1.00 37.03 100 LYS A CA 1
ATOM 781 C C . LYS A 1 100 ? 7.441 5.447 -16.911 1.00 37.03 100 LYS A C 1
ATOM 783 O O . LYS A 1 100 ? 7.286 4.373 -17.485 1.00 37.03 100 LYS A O 1
ATOM 788 N N . VAL A 1 101 ? 6.469 6.327 -16.734 1.00 40.28 101 VAL A N 1
ATOM 789 C CA . VAL A 1 101 ? 5.303 6.359 -17.601 1.00 40.28 101 VAL A CA 1
ATOM 790 C C . VAL A 1 101 ? 5.854 6.780 -18.961 1.00 40.28 101 VAL A C 1
ATOM 792 O O . VAL A 1 101 ? 6.198 7.942 -19.173 1.00 40.28 101 VAL A O 1
ATOM 795 N N . GLU A 1 102 ? 6.050 5.821 -19.868 1.00 37.59 102 GLU A N 1
ATOM 796 C CA . GLU A 1 102 ? 5.800 6.157 -21.265 1.00 37.59 102 GLU A CA 1
ATOM 797 C C . GLU A 1 102 ? 4.366 6.668 -21.272 1.00 37.59 102 GLU A C 1
ATOM 799 O O . GLU A 1 102 ? 3.455 5.937 -20.889 1.00 37.59 102 GLU A O 1
ATOM 804 N N . GLU A 1 103 ? 4.210 7.957 -21.573 1.00 44.66 103 GLU A N 1
ATOM 805 C CA . GLU A 1 103 ? 2.932 8.608 -21.828 1.00 44.66 103 GLU A CA 1
ATOM 806 C C . GLU A 1 103 ? 2.219 7.820 -22.932 1.00 44.66 103 GLU A C 1
ATOM 808 O O . GLU A 1 103 ? 2.325 8.125 -24.116 1.00 44.66 103 GLU A O 1
ATOM 813 N N . THR A 1 104 ? 1.524 6.749 -22.560 1.00 35.34 104 THR A N 1
ATOM 814 C CA . THR A 1 104 ? 0.536 6.116 -23.418 1.00 35.34 104 THR A CA 1
ATOM 815 C C . THR A 1 104 ? -0.685 7.009 -23.376 1.00 35.34 104 THR A C 1
ATOM 817 O O . THR A 1 104 ? -1.481 6.937 -22.442 1.00 35.34 104 THR A O 1
ATOM 820 N N . ASP A 1 105 ? -0.740 7.893 -24.371 1.00 36.69 105 ASP A N 1
ATOM 821 C CA . ASP A 1 105 ? -1.918 8.592 -24.868 1.00 36.69 105 ASP A CA 1
ATOM 822 C C . ASP A 1 105 ? -2.847 9.123 -23.768 1.00 36.69 105 ASP A C 1
ATOM 824 O O . ASP A 1 105 ? -3.990 8.691 -23.609 1.00 36.69 105 ASP A O 1
ATOM 828 N N . ALA A 1 106 ? -2.362 10.118 -23.020 1.00 37.47 106 ALA A N 1
ATOM 829 C CA . ALA A 1 106 ? -3.263 11.040 -22.349 1.00 37.47 106 ALA A CA 1
ATOM 830 C C . ALA A 1 106 ? -4.020 11.822 -23.434 1.00 37.47 106 ALA A C 1
ATOM 832 O O . ALA A 1 106 ? -3.508 12.794 -23.990 1.00 37.47 106 ALA A O 1
ATOM 833 N N . ASP A 1 107 ? -5.224 11.352 -23.756 1.00 32.78 107 ASP A N 1
ATOM 834 C CA . ASP A 1 107 ? -6.186 12.058 -24.594 1.00 32.78 107 ASP A CA 1
ATOM 835 C C . ASP A 1 107 ? -6.413 13.465 -23.997 1.00 32.78 107 ASP A C 1
ATOM 837 O O . 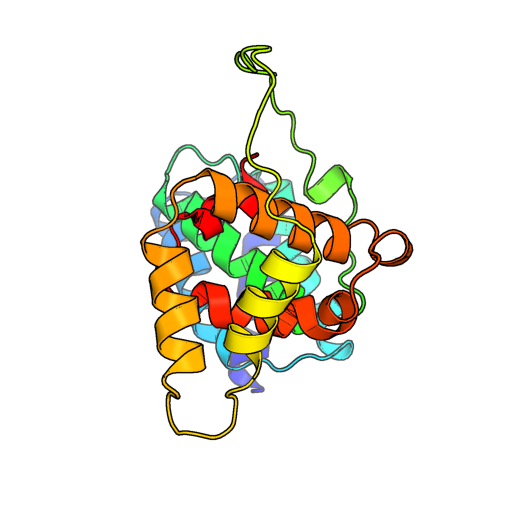ASP A 1 107 ? -6.864 13.584 -22.850 1.00 32.78 107 ASP A O 1
ATOM 841 N N . PRO A 1 108 ? -6.055 14.554 -24.706 1.00 43.50 108 PRO A N 1
ATOM 842 C CA . PRO A 1 108 ? -6.124 15.916 -24.193 1.00 43.50 108 PRO A CA 1
ATOM 843 C C . PRO A 1 108 ? -7.552 16.470 -24.303 1.00 43.50 108 PRO A C 1
ATOM 845 O O . PRO A 1 108 ? -7.787 17.536 -24.879 1.00 43.50 108 PRO A O 1
ATOM 848 N N . LEU A 1 109 ? -8.521 15.758 -23.725 1.00 39.34 109 LEU A N 1
ATOM 849 C CA . LEU A 1 109 ? -9.893 16.227 -23.575 1.00 39.34 109 LEU A CA 1
ATOM 850 C C . LEU A 1 109 ? -10.154 16.662 -22.132 1.00 39.34 109 LEU A C 1
ATOM 852 O O . LEU A 1 109 ? -10.366 15.889 -21.202 1.00 39.34 109 LEU A O 1
ATOM 856 N N . ILE A 1 110 ? -10.111 17.980 -21.999 1.00 40.62 110 ILE A N 1
ATOM 857 C CA . ILE A 1 110 ? -10.494 18.801 -20.861 1.00 40.62 110 ILE A CA 1
ATOM 858 C C . ILE A 1 110 ? -11.975 18.553 -20.466 1.00 40.62 110 ILE A C 1
ATOM 860 O O . ILE A 1 110 ? -12.806 18.258 -21.320 1.00 40.62 110 ILE A O 1
ATOM 864 N N . LEU A 1 111 ? -12.285 18.850 -19.194 1.00 40.47 111 LEU A N 1
ATOM 865 C CA . LEU A 1 111 ? -13.496 19.523 -18.673 1.00 40.47 111 LEU A CA 1
ATOM 866 C C . LEU A 1 111 ? -14.522 18.702 -17.859 1.00 40.47 111 LEU A C 1
ATOM 868 O O . LEU A 1 111 ? -15.016 17.650 -18.241 1.00 40.47 111 LEU A O 1
ATOM 872 N N . GLU A 1 112 ? -14.888 19.352 -16.747 1.00 40.25 112 GLU A N 1
ATOM 873 C CA . G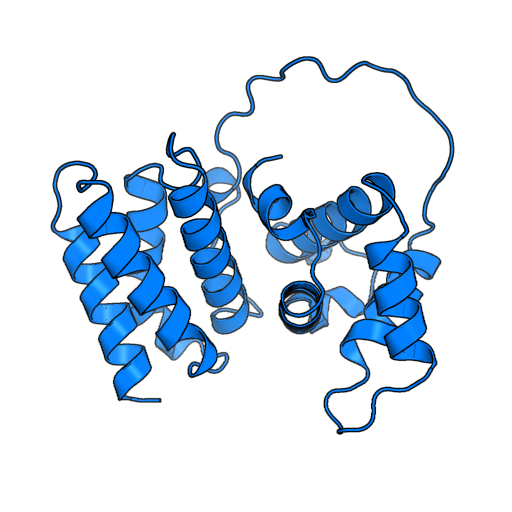LU A 1 112 ? -16.140 19.271 -15.988 1.00 40.25 112 GLU A CA 1
ATOM 874 C C . GLU A 1 112 ? -16.327 18.129 -14.976 1.00 40.25 112 GLU A C 1
ATOM 876 O O . GLU A 1 112 ? -16.626 16.970 -15.269 1.00 40.25 112 GLU A O 1
ATOM 881 N N . GLY A 1 113 ? -16.198 18.543 -13.714 1.00 41.50 113 GLY A N 1
ATOM 882 C CA . GLY A 1 113 ? -16.477 17.758 -12.523 1.00 41.50 113 GLY A CA 1
ATOM 883 C C . GLY A 1 113 ? -15.353 17.878 -11.508 1.00 41.50 113 GLY A C 1
ATOM 884 O O . GLY A 1 113 ? -14.809 16.860 -11.099 1.00 41.50 113 GLY A O 1
ATOM 885 N N . THR A 1 114 ? -14.969 19.098 -11.117 1.00 41.78 114 THR A N 1
ATOM 886 C CA . THR A 1 114 ? -14.128 19.277 -9.933 1.00 41.78 114 THR A CA 1
ATOM 887 C C . THR A 1 114 ? -14.865 18.648 -8.755 1.00 41.78 114 THR A C 1
ATOM 889 O O . THR A 1 114 ? -15.849 19.197 -8.258 1.00 41.78 114 THR A O 1
ATOM 892 N N . VAL A 1 115 ? -14.398 17.496 -8.273 1.00 54.16 115 VAL A N 1
ATOM 893 C CA . VAL A 1 115 ? -14.622 17.197 -6.861 1.00 54.16 115 VAL A CA 1
ATOM 894 C C . VAL A 1 115 ? -13.903 18.325 -6.139 1.00 54.16 115 VAL A C 1
ATOM 896 O O . VAL A 1 115 ? -12.680 18.441 -6.202 1.00 54.16 115 VAL A O 1
ATOM 899 N N . SER A 1 116 ? -14.669 19.252 -5.569 1.00 67.75 116 SER A N 1
ATOM 900 C CA . SER A 1 116 ? -14.079 20.345 -4.815 1.00 67.75 116 SER A CA 1
ATOM 901 C C . SER A 1 116 ? -13.300 19.727 -3.650 1.00 67.75 116 SER A C 1
ATOM 903 O O . SER A 1 116 ? -13.775 18.775 -3.031 1.00 67.75 116 SER A O 1
ATOM 905 N N . GLN A 1 117 ? -12.102 20.239 -3.351 1.00 76.44 117 GLN A N 1
ATOM 906 C CA . GLN A 1 117 ? -11.299 19.764 -2.214 1.00 76.44 117 GLN A CA 1
ATOM 907 C C . GLN A 1 117 ? -12.132 19.613 -0.921 1.00 76.44 117 GLN A C 1
ATOM 909 O O . GLN A 1 117 ? -11.981 18.593 -0.258 1.00 76.44 117 GLN A O 1
ATOM 914 N N . PRO A 1 118 ? -13.089 20.513 -0.599 1.00 78.25 118 PRO A N 1
ATOM 915 C CA . PRO A 1 118 ? -13.983 20.324 0.543 1.00 78.25 118 PRO A CA 1
ATOM 916 C C . PRO A 1 118 ? -14.855 19.063 0.472 1.00 78.25 118 PRO A C 1
ATOM 918 O O . PRO A 1 118 ? -15.099 18.436 1.496 1.00 78.25 118 PRO A O 1
ATOM 921 N N . LEU A 1 119 ? -15.342 18.677 -0.711 1.00 79.44 119 LEU A N 1
ATOM 922 C CA . LEU A 1 119 ? -16.138 17.459 -0.879 1.00 79.44 119 LEU A CA 1
ATOM 923 C C . LEU A 1 119 ? -15.269 16.208 -0.714 1.00 79.44 119 LEU A C 1
ATOM 925 O O . LEU A 1 119 ? -15.687 15.266 -0.043 1.00 79.44 119 LEU A O 1
ATOM 929 N N . LEU A 1 120 ? -14.054 16.226 -1.273 1.00 83.88 120 LEU A N 1
ATOM 930 C CA . LEU A 1 120 ? -13.065 15.171 -1.048 1.00 83.88 120 LEU A CA 1
ATOM 931 C C . LEU A 1 120 ? -12.738 15.050 0.446 1.00 83.88 120 LEU A C 1
ATOM 933 O O . LEU A 1 120 ? -12.782 13.952 0.995 1.00 83.88 120 LEU A O 1
ATOM 937 N N . ASP A 1 121 ? -12.502 16.178 1.119 1.00 85.81 121 ASP A N 1
ATOM 938 C CA . ASP A 1 121 ? -12.211 16.217 2.549 1.00 85.81 121 ASP A CA 1
ATOM 939 C C . ASP A 1 121 ? -13.376 15.654 3.379 1.00 85.81 121 ASP A C 1
ATOM 941 O O . ASP A 1 121 ? -13.156 14.893 4.314 1.00 85.81 121 ASP A O 1
ATOM 945 N N . VAL A 1 122 ? -14.630 15.956 3.028 1.00 86.06 122 VAL A N 1
ATOM 946 C CA . VAL A 1 122 ? -15.802 15.395 3.722 1.00 86.06 122 VAL A CA 1
ATOM 947 C C . VAL A 1 122 ? -15.889 13.879 3.544 1.00 86.06 122 VAL A C 1
ATOM 949 O O . VAL A 1 122 ? -16.162 13.173 4.517 1.00 86.06 122 VAL A O 1
ATOM 952 N N . VAL A 1 123 ? -15.664 13.361 2.333 1.00 85.75 123 VAL A N 1
ATOM 953 C CA . VAL A 1 123 ? -15.682 11.910 2.078 1.00 85.75 123 VAL A CA 1
ATOM 954 C C . VAL A 1 123 ? -14.580 11.223 2.882 1.00 85.75 123 VAL A C 1
ATOM 956 O O . VAL A 1 123 ? -14.867 10.313 3.657 1.00 85.75 123 VAL A O 1
ATOM 959 N N . LEU A 1 124 ? -13.341 11.706 2.768 1.00 86.69 124 LEU A N 1
ATOM 960 C CA . 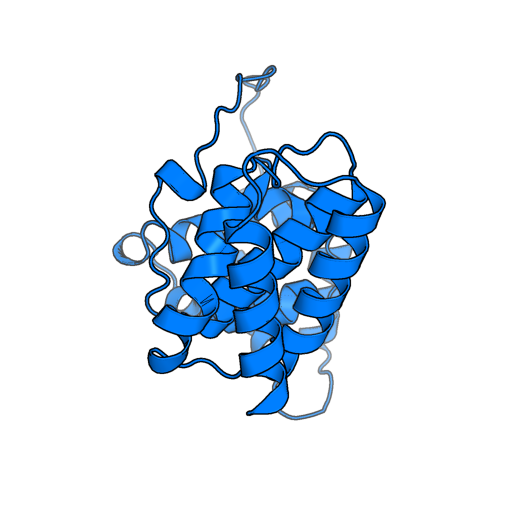LEU A 1 124 ? -12.180 11.129 3.444 1.00 86.69 124 LEU A CA 1
ATOM 961 C C . LEU A 1 124 ? -12.269 11.247 4.971 1.00 86.69 124 LEU A C 1
ATOM 963 O O . LEU A 1 124 ? -11.961 10.293 5.679 1.00 86.69 124 LEU A O 1
ATOM 967 N N . HIS A 1 125 ? -12.759 12.372 5.496 1.00 87.81 125 HIS A N 1
ATOM 968 C CA . HIS A 1 125 ? -12.991 12.543 6.930 1.00 87.81 125 HIS A CA 1
ATOM 969 C C . HIS A 1 125 ? -13.994 11.513 7.468 1.00 87.81 125 HIS A C 1
ATOM 971 O O . HIS A 1 125 ? -13.800 10.977 8.555 1.00 87.81 125 HIS A O 1
ATOM 977 N N . ASN A 1 126 ? -15.073 11.221 6.731 1.00 86.06 126 ASN A N 1
ATOM 978 C CA . ASN A 1 126 ? -16.066 10.230 7.155 1.00 86.06 126 ASN A CA 1
ATOM 979 C C . ASN A 1 126 ? -15.574 8.778 7.045 1.00 86.06 126 ASN A C 1
ATOM 981 O O . ASN A 1 126 ? -16.143 7.930 7.728 1.00 86.06 126 ASN A O 1
ATOM 985 N N . LEU A 1 127 ? -14.523 8.503 6.261 1.00 82.50 127 LEU A N 1
ATOM 986 C CA . LEU A 1 127 ? -13.831 7.209 6.289 1.00 82.50 127 LEU A CA 1
ATOM 987 C C . LEU A 1 127 ? -13.029 7.035 7.579 1.00 82.50 127 LEU A C 1
ATOM 989 O O . LEU A 1 127 ? -13.179 6.033 8.262 1.00 82.50 127 LEU A O 1
ATOM 993 N N . ILE A 1 128 ? -12.223 8.032 7.954 1.00 81.62 128 ILE A N 1
ATOM 994 C CA . ILE A 1 128 ? -11.284 7.901 9.084 1.00 81.62 128 ILE A CA 1
ATOM 995 C C . ILE A 1 128 ? -11.910 8.162 10.461 1.00 81.62 128 ILE A C 1
ATOM 997 O O . ILE A 1 128 ? -11.299 7.901 11.494 1.00 81.62 128 ILE A O 1
ATOM 1001 N N . LYS A 1 129 ? -13.140 8.684 10.515 1.00 75.44 129 LYS A N 1
ATOM 1002 C CA . LYS A 1 129 ? -13.806 9.076 11.768 1.00 75.44 129 LYS A CA 1
ATOM 1003 C C . LYS A 1 129 ? -14.049 7.906 12.742 1.00 75.44 129 LYS A C 1
ATOM 1005 O O . LYS A 1 129 ? -14.312 8.161 13.917 1.00 75.44 129 LYS A O 1
ATOM 1010 N N . GLU A 1 130 ? -13.981 6.642 12.307 1.00 63.78 130 GLU A N 1
ATOM 1011 C CA . GLU A 1 130 ? -14.585 5.514 13.037 1.00 63.78 130 GLU A CA 1
ATOM 1012 C C . GLU A 1 130 ? -13.663 4.406 13.563 1.00 63.78 130 GLU A C 1
ATOM 1014 O O . GLU A 1 130 ? -14.083 3.261 13.715 1.00 63.78 130 GLU A O 1
ATOM 1019 N N . ARG A 1 131 ? -12.492 4.759 14.102 1.00 56.03 131 ARG A N 1
ATOM 1020 C CA . ARG A 1 131 ? -11.727 3.852 14.993 1.00 56.03 131 ARG A CA 1
ATOM 1021 C C . ARG A 1 131 ? -12.451 3.417 16.299 1.00 56.03 131 ARG A C 1
ATOM 1023 O O . ARG A 1 131 ? -11.818 2.827 17.172 1.00 56.03 131 ARG A O 1
ATOM 1030 N N . LYS A 1 132 ? -13.751 3.701 16.499 1.00 51.34 132 LYS A N 1
ATOM 1031 C CA . LYS A 1 132 ? -14.504 3.443 17.756 1.00 51.34 132 LYS A CA 1
ATOM 1032 C C . LYS A 1 132 ? -15.811 2.633 17.626 1.00 51.34 132 LYS A C 1
ATOM 1034 O O . LYS A 1 132 ? -16.709 2.781 18.450 1.00 51.34 132 LYS A O 1
ATOM 1039 N N . GLY A 1 133 ? -15.889 1.698 16.679 1.00 55.16 133 GLY A N 1
ATOM 1040 C CA . GLY A 1 133 ? -16.628 0.443 16.910 1.00 55.16 133 GLY A CA 1
ATOM 1041 C C . GLY A 1 133 ? -18.130 0.387 16.597 1.00 55.16 133 GLY A C 1
ATOM 1042 O O . GLY A 1 133 ? -18.757 -0.608 16.952 1.00 55.16 133 GLY A O 1
ATOM 1043 N N . VAL A 1 134 ? -18.715 1.370 15.904 1.00 57.31 134 VAL A N 1
ATOM 1044 C CA . VAL A 1 134 ? -20.038 1.218 15.264 1.00 57.31 134 VAL A CA 1
ATOM 1045 C C . VAL A 1 134 ? -20.026 1.948 13.928 1.00 57.31 134 VAL A C 1
ATOM 1047 O O . VAL A 1 134 ? -19.921 3.165 13.928 1.00 57.31 134 VAL A O 1
ATOM 1050 N N . SER A 1 135 ? -20.188 1.207 12.829 1.00 64.88 135 SER A N 1
ATOM 1051 C CA . SER A 1 135 ? -20.331 1.750 11.473 1.00 64.88 135 SER A CA 1
ATOM 1052 C C . SER A 1 135 ? -21.510 2.734 11.397 1.00 64.88 135 SER A C 1
ATOM 1054 O O . SER A 1 135 ? -22.669 2.307 11.333 1.00 64.88 135 SER A O 1
ATOM 1056 N N . SER A 1 136 ? -21.250 4.040 11.363 1.00 73.44 136 SER A N 1
ATOM 1057 C CA . SER A 1 136 ? -22.294 5.051 11.174 1.00 73.44 136 SER A CA 1
ATOM 1058 C C . SER A 1 136 ? -22.829 5.078 9.747 1.00 73.44 136 SER A C 1
ATOM 1060 O O . SER A 1 136 ? -22.180 4.675 8.780 1.00 73.44 136 SER A O 1
ATOM 1062 N N . ALA A 1 137 ? -24.020 5.663 9.600 1.00 82.00 137 ALA A N 1
ATOM 1063 C CA . ALA A 1 137 ? -24.577 5.992 8.293 1.00 82.00 137 ALA A CA 1
ATOM 1064 C C . ALA A 1 137 ? -23.628 6.879 7.462 1.00 82.00 137 ALA A C 1
ATOM 1066 O O . ALA A 1 137 ? -23.580 6.738 6.245 1.00 82.00 137 ALA A O 1
ATOM 1067 N N . SER A 1 138 ? -22.841 7.755 8.105 1.00 79.12 138 SER A N 1
ATOM 1068 C CA . SER A 1 138 ? -21.830 8.583 7.433 1.00 79.12 138 SER A CA 1
ATOM 1069 C C . SER A 1 138 ? -20.652 7.774 6.887 1.00 79.12 138 SER A C 1
ATOM 1071 O O . SER A 1 138 ? -20.215 8.054 5.773 1.00 79.12 138 SER A O 1
ATOM 1073 N N . PHE A 1 139 ? -20.176 6.763 7.621 1.00 82.50 139 PHE A N 1
ATOM 1074 C CA . PHE A 1 139 ? -19.134 5.852 7.140 1.00 82.50 139 PHE A CA 1
ATOM 1075 C C . PHE A 1 139 ? -19.649 5.012 5.966 1.00 82.50 139 PHE A C 1
ATOM 1077 O O . PHE A 1 139 ? -19.050 5.016 4.897 1.00 82.50 139 PHE A O 1
ATOM 1084 N N . GLN A 1 140 ? -20.820 4.380 6.106 1.00 81.50 140 GLN A N 1
ATOM 1085 C CA . GLN A 1 140 ? -21.426 3.577 5.031 1.00 81.50 140 GLN A CA 1
ATOM 1086 C C . GLN A 1 140 ? -21.714 4.396 3.773 1.00 81.50 140 GLN A C 1
ATOM 1088 O O . GLN A 1 140 ? -21.542 3.903 2.657 1.00 81.50 140 GLN A O 1
ATOM 1093 N N . LEU A 1 141 ? -22.122 5.657 3.937 1.00 82.62 141 LEU A N 1
ATOM 1094 C CA . LEU A 1 141 ? -22.281 6.576 2.820 1.00 82.62 141 LEU A CA 1
ATOM 1095 C C . LEU A 1 141 ? -20.935 6.871 2.153 1.00 82.62 141 LEU A C 1
ATOM 1097 O O . LEU A 1 141 ? -20.868 6.814 0.933 1.00 82.62 141 LEU A O 1
ATOM 1101 N N . ALA A 1 142 ? -19.876 7.151 2.918 1.00 83.56 142 ALA A N 1
ATOM 1102 C CA . ALA A 1 142 ? -18.541 7.383 2.365 1.00 83.56 142 ALA A CA 1
ATOM 1103 C C . ALA A 1 142 ? -18.034 6.152 1.598 1.00 83.56 142 ALA A C 1
ATOM 1105 O O . ALA A 1 142 ? -17.647 6.276 0.439 1.00 83.56 142 ALA A O 1
ATOM 1106 N N . VAL A 1 143 ? -18.148 4.958 2.186 1.00 80.12 143 VAL A N 1
ATOM 1107 C CA . VAL A 1 143 ? -17.839 3.677 1.532 1.00 80.12 143 VAL A CA 1
ATOM 1108 C C . VAL A 1 143 ? -18.634 3.517 0.234 1.00 80.12 143 VAL A C 1
ATOM 1110 O O . VAL A 1 143 ? -18.057 3.245 -0.816 1.00 80.12 143 VAL A O 1
ATOM 1113 N N . SER A 1 144 ? -19.948 3.755 0.275 1.00 78.25 144 SER A N 1
ATOM 1114 C CA . SER A 1 144 ? -20.823 3.642 -0.898 1.00 78.25 144 SER A CA 1
ATOM 1115 C C . SER A 1 144 ? -20.474 4.662 -1.979 1.00 78.25 144 SER A C 1
ATOM 1117 O O . SER A 1 144 ? -20.465 4.317 -3.157 1.00 78.25 144 SER A O 1
ATOM 1119 N N . VAL A 1 145 ? -20.179 5.910 -1.610 1.00 80.56 145 VAL A N 1
ATOM 1120 C CA . VAL A 1 145 ? -19.747 6.953 -2.549 1.00 80.56 145 VAL A CA 1
ATOM 1121 C C . VAL A 1 145 ? -18.473 6.510 -3.245 1.00 80.56 145 VAL A C 1
ATOM 1123 O O . VAL A 1 145 ? -18.399 6.598 -4.460 1.00 80.56 145 VAL A O 1
ATOM 1126 N N . ILE A 1 146 ? -17.505 5.955 -2.523 1.00 78.12 146 ILE A N 1
ATOM 1127 C CA . ILE A 1 146 ? -16.245 5.550 -3.143 1.00 78.12 146 ILE A CA 1
ATOM 1128 C C . ILE A 1 146 ? -16.398 4.289 -4.000 1.00 78.12 146 ILE A C 1
ATOM 1130 O O . ILE A 1 146 ? -15.792 4.201 -5.061 1.00 78.12 146 ILE A O 1
ATOM 1134 N N . GLN A 1 147 ? -17.247 3.340 -3.601 1.00 75.50 147 GLN A N 1
ATOM 1135 C CA . GLN A 1 147 ? -17.530 2.141 -4.399 1.00 75.50 147 GLN A CA 1
ATOM 1136 C C . GLN A 1 147 ? -18.328 2.435 -5.678 1.00 75.50 147 GLN A C 1
ATOM 1138 O O . GLN A 1 147 ? -18.184 1.713 -6.665 1.00 75.50 147 GLN A O 1
ATOM 1143 N N . ASN A 1 148 ? -19.191 3.457 -5.660 1.00 73.88 148 ASN A N 1
ATOM 1144 C CA . ASN A 1 148 ? -20.102 3.768 -6.766 1.00 73.88 148 ASN A CA 1
ATOM 1145 C C . ASN A 1 148 ? -19.656 4.966 -7.614 1.00 73.88 148 ASN A C 1
ATOM 1147 O O . ASN A 1 148 ? -20.104 5.109 -8.754 1.00 73.88 148 ASN A O 1
ATOM 1151 N N . CYS A 1 149 ? -18.785 5.834 -7.102 1.00 68.88 149 CYS A N 1
ATOM 1152 C CA . CYS A 1 149 ? -18.132 6.844 -7.920 1.00 68.88 149 CYS A CA 1
ATOM 1153 C C . CYS A 1 149 ? -17.010 6.173 -8.710 1.00 68.88 149 CYS A C 1
ATOM 1155 O O . CYS A 1 149 ? -16.080 5.619 -8.135 1.00 68.88 149 CYS A O 1
ATOM 1157 N N . GLY A 1 150 ? -17.117 6.221 -10.039 1.00 63.31 150 GLY A N 1
ATOM 1158 C CA . GLY A 1 150 ? -16.116 5.656 -10.942 1.00 63.31 150 GLY A CA 1
ATOM 1159 C C . GLY A 1 150 ? -14.737 6.321 -10.833 1.00 63.31 150 GLY A C 1
ATOM 1160 O O . GLY A 1 150 ? -14.492 7.171 -9.977 1.00 63.31 150 GLY A O 1
ATOM 1161 N N . GLU A 1 151 ? -13.867 5.981 -11.783 1.00 65.38 151 GLU A N 1
ATOM 1162 C CA . GLU A 1 151 ? -12.422 6.285 -11.848 1.00 65.38 151 GLU A CA 1
ATOM 1163 C C . GLU A 1 151 ? -12.027 7.747 -11.539 1.00 65.38 151 GLU A C 1
ATOM 1165 O O . GLU A 1 151 ? -10.905 8.031 -11.123 1.00 65.38 151 GLU A O 1
ATOM 1170 N N . LYS A 1 152 ? -12.955 8.700 -11.685 1.00 68.38 152 LYS A N 1
ATOM 1171 C CA . LYS A 1 152 ? -12.739 10.109 -11.333 1.00 68.38 152 LYS A CA 1
ATOM 1172 C C . LYS A 1 152 ? -12.461 10.316 -9.840 1.00 68.38 152 LYS A C 1
ATOM 1174 O O . LYS A 1 152 ? -11.505 11.007 -9.509 1.00 68.38 152 LYS A O 1
ATOM 1179 N N . LEU A 1 153 ? -13.276 9.761 -8.934 1.00 76.25 153 LEU A N 1
ATOM 1180 C CA . LEU A 1 153 ? -13.077 9.972 -7.486 1.00 76.25 153 LEU A CA 1
ATOM 1181 C C . LEU A 1 153 ? -11.794 9.290 -7.003 1.00 76.25 153 LEU A C 1
ATOM 1183 O O . LEU A 1 153 ? -11.041 9.855 -6.216 1.00 76.25 153 LEU A O 1
ATOM 1187 N N . GLU A 1 154 ? -11.534 8.112 -7.550 1.00 74.12 154 GLU A N 1
ATOM 1188 C CA . GLU A 1 154 ? -10.288 7.367 -7.417 1.00 74.12 154 GLU A CA 1
ATOM 1189 C C . GLU A 1 154 ? -9.065 8.223 -7.762 1.00 74.12 154 GLU A C 1
ATOM 1191 O O . GLU A 1 154 ? -8.173 8.374 -6.927 1.00 74.12 154 GLU A O 1
ATOM 1196 N N . HIS A 1 155 ? -9.065 8.876 -8.926 1.00 75.00 155 HIS A N 1
ATOM 1197 C CA . HIS A 1 155 ? -7.987 9.780 -9.322 1.00 75.00 155 HIS A CA 1
ATOM 1198 C C . HIS A 1 155 ? -7.753 10.901 -8.294 1.00 75.00 155 HIS A C 1
ATOM 1200 O O . HIS A 1 155 ? -6.607 11.199 -7.955 1.00 75.00 155 HIS A O 1
ATOM 1206 N N . TYR A 1 156 ? -8.817 11.494 -7.740 1.00 78.44 156 TYR A N 1
ATOM 1207 C CA . TYR A 1 156 ? -8.691 12.543 -6.721 1.00 78.44 156 TYR A CA 1
ATOM 1208 C C . TYR A 1 156 ? -8.107 12.029 -5.401 1.00 78.44 156 TYR A C 1
ATOM 1210 O O . TYR A 1 156 ? -7.254 12.700 -4.819 1.00 78.44 156 TYR A O 1
ATOM 1218 N N . ILE A 1 157 ? -8.520 10.843 -4.944 1.00 80.69 157 ILE A N 1
ATOM 1219 C CA . ILE A 1 157 ? -7.983 10.216 -3.728 1.00 80.69 157 ILE A CA 1
ATOM 1220 C C . ILE A 1 157 ? -6.503 9.866 -3.929 1.00 80.69 157 ILE A C 1
ATOM 1222 O O . ILE A 1 157 ? -5.669 10.221 -3.096 1.00 80.69 157 ILE A O 1
ATOM 1226 N N . CYS A 1 158 ? -6.152 9.240 -5.056 1.00 76.75 158 CYS A N 1
ATOM 1227 C CA . CYS A 1 158 ? -4.770 8.890 -5.380 1.00 76.75 158 CYS A CA 1
ATOM 1228 C C . CYS A 1 158 ? -3.879 10.132 -5.489 1.00 76.75 158 CYS A C 1
ATOM 1230 O O . CYS A 1 158 ? -2.807 10.168 -4.887 1.00 76.75 158 CYS A O 1
ATOM 1232 N N . ASN A 1 159 ? -4.324 11.177 -6.194 1.00 77.94 159 ASN A N 1
ATOM 1233 C CA . ASN A 1 159 ? -3.560 12.416 -6.329 1.00 77.94 159 ASN A CA 1
ATOM 1234 C C . ASN A 1 159 ? -3.383 13.137 -4.981 1.00 77.94 159 ASN A C 1
ATOM 1236 O O . ASN A 1 159 ? -2.303 13.657 -4.686 1.00 77.94 159 ASN A O 1
ATOM 1240 N N . PHE A 1 160 ? -4.418 13.129 -4.134 1.00 83.75 160 PHE A N 1
ATOM 1241 C CA . PHE A 1 160 ? -4.340 13.654 -2.773 1.00 83.75 160 PHE A CA 1
ATOM 1242 C C . PHE A 1 160 ? -3.304 12.900 -1.928 1.00 83.75 160 PHE A C 1
ATOM 1244 O O . PHE A 1 160 ? -2.419 13.528 -1.344 1.00 83.75 160 PHE A O 1
ATOM 1251 N N . LEU A 1 161 ? -3.364 11.565 -1.902 1.00 80.44 161 LEU A N 1
ATOM 1252 C CA . LEU A 1 161 ? -2.428 10.726 -1.145 1.00 80.44 161 LEU A CA 1
ATOM 1253 C C . LEU A 1 161 ? -0.994 10.868 -1.663 1.00 80.44 161 LEU A C 1
ATOM 1255 O O . LEU A 1 161 ? -0.076 11.061 -0.869 1.00 80.44 161 LEU A O 1
ATOM 1259 N N . ARG A 1 162 ? -0.803 10.872 -2.987 1.00 77.12 162 ARG A N 1
ATOM 1260 C CA . ARG A 1 162 ? 0.497 11.120 -3.620 1.00 77.12 162 ARG A CA 1
ATOM 1261 C C . ARG A 1 162 ? 1.068 12.478 -3.215 1.00 77.12 162 ARG A C 1
ATOM 1263 O O . ARG A 1 162 ? 2.238 12.563 -2.856 1.00 77.12 162 ARG A O 1
ATOM 1270 N N . SER A 1 163 ? 0.242 13.523 -3.209 1.00 79.94 163 SER A N 1
ATOM 1271 C CA . SER A 1 163 ? 0.658 14.855 -2.756 1.00 79.94 163 SER A CA 1
ATOM 1272 C C . SER A 1 163 ? 1.017 14.861 -1.269 1.00 79.94 163 SER A C 1
ATOM 1274 O O . SER A 1 163 ? 2.009 15.474 -0.893 1.00 79.94 163 SER A O 1
ATOM 1276 N N . CYS A 1 164 ? 0.282 14.130 -0.425 1.00 81.94 164 CYS A N 1
ATOM 1277 C CA . CYS A 1 164 ? 0.609 13.992 0.997 1.00 81.94 164 CYS A CA 1
ATOM 1278 C C . CYS A 1 164 ? 1.946 13.273 1.230 1.00 81.94 164 CYS A C 1
ATOM 1280 O O . CYS A 1 164 ? 2.693 13.676 2.117 1.00 81.94 164 CYS A O 1
ATOM 1282 N N . ILE A 1 165 ? 2.250 12.237 0.442 1.00 76.62 165 ILE A N 1
ATOM 1283 C CA . ILE A 1 165 ? 3.481 11.442 0.568 1.00 76.62 165 ILE A CA 1
ATOM 1284 C C . ILE A 1 165 ? 4.695 12.203 0.017 1.00 76.62 165 ILE A C 1
ATOM 1286 O O . ILE A 1 165 ? 5.754 12.193 0.636 1.00 76.62 165 ILE A O 1
ATOM 1290 N N . LEU A 1 166 ? 4.555 12.858 -1.142 1.00 74.19 166 LEU A N 1
ATOM 1291 C CA . LEU A 1 166 ? 5.681 13.452 -1.875 1.00 74.19 166 LEU A CA 1
ATOM 1292 C C . LEU A 1 166 ? 5.919 14.934 -1.569 1.00 74.19 166 LEU A C 1
ATOM 1294 O O . LEU A 1 166 ? 7.050 15.404 -1.657 1.00 74.19 166 LEU A O 1
ATOM 1298 N N . ASN A 1 167 ? 4.862 15.694 -1.272 1.00 73.06 167 ASN A N 1
ATOM 1299 C CA . ASN A 1 167 ? 4.933 17.143 -1.075 1.00 73.06 167 ASN A CA 1
ATOM 1300 C C . ASN A 1 167 ? 3.851 17.629 -0.098 1.00 73.06 167 ASN A C 1
ATOM 1302 O O . ASN A 1 167 ? 2.962 18.417 -0.433 1.00 73.06 167 ASN A O 1
ATOM 1306 N N . ARG A 1 168 ? 3.931 17.123 1.133 1.00 75.62 168 ARG A N 1
ATOM 1307 C CA . ARG A 1 168 ? 2.957 17.363 2.205 1.00 75.62 168 ARG A CA 1
ATOM 1308 C C . ARG A 1 168 ? 2.710 18.846 2.495 1.00 75.62 168 ARG A C 1
ATOM 1310 O O . ARG A 1 168 ? 1.581 19.240 2.794 1.00 75.62 168 ARG A O 1
ATOM 1317 N N . ASP A 1 169 ? 3.742 19.678 2.389 1.00 76.25 169 ASP A N 1
ATOM 1318 C CA . ASP A 1 169 ? 3.656 21.111 2.688 1.00 76.25 169 ASP A CA 1
ATOM 1319 C C . ASP A 1 169 ? 2.778 21.870 1.686 1.00 76.25 169 ASP A C 1
ATOM 1321 O O . ASP A 1 169 ? 2.116 22.838 2.061 1.00 76.25 169 ASP A O 1
ATOM 1325 N N . ALA A 1 170 ? 2.690 21.391 0.442 1.00 75.19 170 ALA A N 1
ATOM 1326 C CA . ALA A 1 170 ? 1.838 21.975 -0.591 1.00 75.19 170 ALA A CA 1
ATOM 1327 C C . ALA A 1 170 ? 0.348 21.604 -0.449 1.00 75.19 170 ALA A C 1
ATOM 1329 O O . ALA A 1 170 ? -0.501 22.196 -1.117 1.00 75.19 170 ALA A O 1
ATOM 1330 N N . VAL A 1 171 ? 0.002 20.637 0.410 1.00 82.00 171 VAL A N 1
ATOM 1331 C CA . VAL A 1 171 ? -1.382 20.181 0.590 1.00 82.00 171 VAL A CA 1
ATOM 1332 C C . VAL A 1 171 ? -2.137 21.117 1.541 1.00 82.00 171 VAL A C 1
ATOM 1334 O O . VAL A 1 171 ? -1.765 21.292 2.705 1.00 82.00 171 VAL A O 1
ATOM 1337 N N . GLY A 1 172 ? -3.233 21.703 1.051 1.00 80.25 172 GLY A N 1
ATOM 1338 C CA . GLY A 1 172 ? -4.079 22.655 1.789 1.00 80.25 172 GLY A CA 1
ATOM 1339 C C . GLY A 1 172 ? -5.167 22.037 2.682 1.00 80.25 172 GLY A C 1
ATOM 1340 O O . GLY A 1 172 ? -5.991 22.774 3.212 1.00 80.25 172 GLY A O 1
ATOM 1341 N N . SER A 1 173 ? -5.198 20.711 2.840 1.00 85.44 173 SER A N 1
ATOM 1342 C CA . SER A 1 173 ? -6.192 19.986 3.651 1.00 85.44 173 SER A CA 1
ATOM 1343 C C . SER A 1 173 ? -5.613 19.561 4.999 1.00 85.44 173 SER A C 1
ATOM 1345 O O . SER A 1 173 ? -4.471 19.107 5.068 1.00 85.44 173 SER A O 1
ATOM 1347 N N . ALA A 1 174 ? -6.415 19.632 6.064 1.00 86.06 174 ALA A N 1
ATOM 1348 C CA . ALA A 1 174 ? -6.037 19.127 7.388 1.00 86.06 174 ALA A CA 1
ATOM 1349 C C . ALA A 1 174 ? -5.864 17.596 7.414 1.00 86.06 174 ALA A C 1
ATOM 1351 O O . ALA A 1 174 ? -5.131 17.064 8.244 1.00 86.06 174 ALA A O 1
ATOM 1352 N N . LEU A 1 175 ? -6.486 16.882 6.469 1.00 86.25 175 LEU A N 1
ATOM 1353 C CA . LEU A 1 175 ? -6.406 15.423 6.370 1.00 86.25 175 LEU A CA 1
ATOM 1354 C C . LEU A 1 175 ? -5.022 14.914 5.960 1.00 86.25 175 LEU A C 1
ATOM 1356 O O . LEU A 1 175 ? -4.735 13.729 6.120 1.00 86.25 175 LEU A O 1
ATOM 1360 N N . LYS A 1 176 ? -4.134 15.799 5.492 1.00 85.38 176 LYS A N 1
ATOM 1361 C CA . LYS A 1 176 ? -2.732 15.468 5.200 1.00 85.38 176 LYS A CA 1
ATOM 1362 C C . LYS A 1 176 ? -1.950 14.989 6.423 1.00 85.38 176 LYS A C 1
ATOM 1364 O O . LYS A 1 176 ? -0.866 14.430 6.281 1.00 85.38 176 LYS A O 1
ATOM 1369 N N . GLU A 1 177 ? -2.459 15.240 7.627 1.00 85.31 177 GLU A N 1
ATOM 1370 C CA . GLU A 1 177 ? -1.872 14.727 8.864 1.00 85.31 177 GLU A CA 1
ATOM 1371 C C . GLU A 1 177 ? -2.251 13.255 9.103 1.00 85.31 177 GLU A C 1
ATOM 1373 O O . GLU A 1 177 ? -1.455 12.489 9.641 1.00 85.31 177 GLU A O 1
ATOM 1378 N N . CYS A 1 178 ? -3.410 12.836 8.590 1.00 83.75 178 CYS A N 1
ATOM 1379 C CA . CYS A 1 178 ? -4.009 11.514 8.782 1.00 83.75 178 CYS A CA 1
ATOM 1380 C C . CYS A 1 178 ? -3.996 10.654 7.504 1.00 83.75 178 CYS A C 1
ATOM 1382 O O . CYS A 1 178 ? -4.750 9.691 7.402 1.00 83.75 178 CYS A O 1
ATOM 1384 N N . TYR A 1 179 ? -3.151 10.961 6.511 1.00 84.81 179 TYR A N 1
ATOM 1385 C CA . TYR A 1 179 ? -3.117 10.222 5.236 1.00 84.81 179 TYR A CA 1
ATOM 1386 C C . TYR A 1 179 ? -2.863 8.714 5.410 1.00 84.81 179 TYR A C 1
ATOM 1388 O O . TYR A 1 179 ? -3.359 7.915 4.626 1.00 84.81 179 TYR A O 1
ATOM 1396 N N . HIS A 1 180 ? -2.128 8.319 6.451 1.00 79.94 180 HIS A N 1
ATOM 1397 C CA . HIS A 1 180 ? -1.876 6.921 6.801 1.00 79.94 180 HIS A CA 1
ATOM 1398 C C . HIS A 1 180 ? -3.152 6.193 7.263 1.00 79.94 180 HIS A C 1
ATOM 1400 O O . HIS A 1 180 ? -3.337 5.023 6.937 1.00 79.94 180 HIS A O 1
ATOM 1406 N N . GLU A 1 181 ? -4.054 6.884 7.967 1.00 80.19 181 GLU A N 1
ATOM 1407 C CA . GLU A 1 181 ? -5.380 6.364 8.331 1.00 80.19 181 GLU A CA 1
ATOM 1408 C C . GLU A 1 181 ? -6.271 6.259 7.095 1.00 80.19 181 GLU A C 1
ATOM 1410 O O . GLU A 1 181 ? -6.988 5.280 6.931 1.00 80.19 181 GLU A O 1
ATOM 1415 N N . ILE A 1 182 ? -6.174 7.225 6.177 1.00 81.56 182 ILE A N 1
ATOM 1416 C CA . ILE A 1 182 ? -6.901 7.180 4.905 1.00 81.56 182 ILE A CA 1
ATOM 1417 C C . ILE A 1 182 ? -6.437 5.985 4.066 1.00 81.56 182 ILE A C 1
ATOM 1419 O O . ILE A 1 182 ? -7.280 5.266 3.542 1.00 81.56 182 ILE A O 1
ATOM 1423 N N . ILE A 1 183 ? -5.125 5.741 3.960 1.00 78.44 183 ILE A N 1
ATOM 1424 C CA . ILE A 1 183 ? -4.567 4.559 3.276 1.00 78.44 183 ILE A CA 1
ATOM 1425 C C . ILE A 1 183 ? -5.108 3.271 3.903 1.00 78.44 183 ILE A C 1
ATOM 1427 O O . ILE A 1 183 ? -5.514 2.373 3.175 1.00 78.44 183 ILE A O 1
ATOM 1431 N N . HIS A 1 184 ? -5.149 3.197 5.235 1.00 75.12 184 HIS A N 1
ATOM 1432 C CA . HIS A 1 184 ? -5.669 2.033 5.949 1.00 75.12 184 HIS A CA 1
ATOM 1433 C C . HIS A 1 184 ? -7.163 1.800 5.666 1.00 75.12 184 HIS A C 1
ATOM 1435 O O . HIS A 1 184 ? -7.548 0.725 5.229 1.00 75.12 184 HIS A O 1
ATOM 1441 N N . GLU A 1 185 ? -8.016 2.811 5.842 1.00 75.62 185 GLU A N 1
ATOM 1442 C CA . GLU A 1 185 ? -9.463 2.664 5.616 1.00 75.62 185 GLU A CA 1
ATOM 1443 C C . GLU A 1 185 ? -9.801 2.422 4.138 1.00 75.62 185 GLU A C 1
ATOM 1445 O O . GLU A 1 185 ? -10.690 1.642 3.807 1.00 75.62 185 GLU A O 1
ATOM 1450 N N . THR A 1 186 ? -9.068 3.049 3.214 1.00 71.31 186 THR A N 1
ATOM 1451 C CA . THR A 1 186 ? -9.245 2.794 1.773 1.00 71.31 186 THR A CA 1
ATOM 1452 C C . THR A 1 186 ? -8.725 1.430 1.328 1.00 71.31 186 THR A C 1
ATOM 1454 O O . THR A 1 186 ? -9.091 0.999 0.237 1.00 71.31 186 THR A O 1
ATOM 1457 N N . PHE A 1 187 ? -7.914 0.744 2.141 1.00 64.38 187 PHE A N 1
ATOM 1458 C CA . PHE A 1 187 ? -7.519 -0.645 1.904 1.00 64.38 187 PHE A CA 1
ATOM 1459 C C . PHE A 1 187 ? -8.651 -1.626 2.228 1.00 64.38 187 PHE A C 1
ATOM 1461 O O . PHE A 1 187 ? -8.890 -2.564 1.469 1.00 64.38 187 PHE A O 1
ATOM 1468 N N . ASP A 1 188 ? -9.371 -1.384 3.326 1.00 61.16 188 ASP A N 1
ATOM 1469 C CA . ASP A 1 188 ? -10.481 -2.235 3.768 1.00 61.16 188 ASP A CA 1
ATOM 1470 C C . ASP A 1 188 ? -11.752 -2.035 2.929 1.00 61.16 188 ASP A C 1
ATOM 1472 O O . ASP A 1 188 ? -12.584 -2.939 2.793 1.00 61.16 188 ASP A O 1
ATOM 1476 N N . VAL A 1 189 ? -11.904 -0.864 2.309 1.00 62.44 189 VAL A N 1
ATOM 1477 C CA . VAL A 1 189 ? -12.906 -0.669 1.264 1.00 62.44 189 VAL A CA 1
ATOM 1478 C C . VAL A 1 189 ? -12.364 -1.281 -0.032 1.00 62.44 189 VAL A C 1
ATOM 1480 O O . VAL A 1 189 ? -11.262 -0.925 -0.431 1.00 62.44 189 VAL A O 1
ATOM 1483 N N . PRO A 1 190 ? -13.105 -2.154 -0.747 1.00 52.66 190 PRO A N 1
ATOM 1484 C CA . PRO A 1 190 ? -12.683 -2.702 -2.036 1.00 52.66 190 PRO A CA 1
ATOM 1485 C C . PRO A 1 190 ? -12.691 -1.616 -3.126 1.00 52.66 190 PRO A C 1
ATOM 1487 O O . PRO A 1 190 ? -13.516 -1.610 -4.040 1.00 52.66 190 PRO A O 1
ATOM 1490 N N . LEU A 1 191 ? -11.765 -0.671 -3.020 1.00 50.31 191 LEU A N 1
ATOM 1491 C CA . LEU A 1 191 ? -11.363 0.230 -4.075 1.00 50.31 191 LEU A CA 1
ATOM 1492 C C . LEU A 1 191 ? -10.483 -0.565 -5.032 1.00 50.31 191 LEU A C 1
ATOM 1494 O O . LEU A 1 191 ? -9.484 -1.169 -4.645 1.00 50.31 191 LEU A O 1
ATOM 1498 N N . LYS A 1 192 ? -10.786 -0.480 -6.325 1.00 46.66 192 LYS A N 1
ATOM 1499 C CA . LYS A 1 192 ? -9.843 -0.894 -7.378 1.00 46.66 192 LYS A CA 1
ATOM 1500 C C . LYS A 1 192 ? -8.571 -0.013 -7.397 1.00 46.66 192 LYS A C 1
ATOM 1502 O O . LYS A 1 192 ? -7.592 -0.374 -8.044 1.00 46.66 192 LYS A O 1
ATOM 1507 N N . CYS A 1 193 ? -8.574 1.071 -6.617 1.00 46.31 193 CYS A N 1
ATOM 1508 C CA . CYS A 1 193 ? -7.623 2.183 -6.582 1.00 46.31 193 CYS A CA 1
ATOM 1509 C C . CYS A 1 193 ? -6.279 1.903 -5.935 1.00 46.31 193 CYS A C 1
ATOM 1511 O O . CYS A 1 193 ? -5.340 2.679 -6.109 1.00 46.31 193 CYS A O 1
ATOM 1513 N N . PHE A 1 194 ? -6.143 0.791 -5.221 1.00 50.28 194 PHE A N 1
ATOM 1514 C CA . PHE A 1 194 ? -4.877 0.472 -4.574 1.00 50.28 194 PHE A CA 1
ATOM 1515 C C . PHE A 1 194 ? -3.741 0.236 -5.583 1.00 50.28 194 PHE A C 1
ATOM 1517 O O . PHE A 1 194 ? -2.572 0.486 -5.302 1.00 50.28 194 PHE A O 1
ATOM 1524 N N . PHE A 1 195 ? -4.096 -0.172 -6.803 1.00 47.88 195 PHE A N 1
ATOM 1525 C CA . PHE A 1 195 ? -3.159 -0.313 -7.910 1.00 47.88 195 PHE A CA 1
ATOM 1526 C C . PHE A 1 195 ? -2.657 1.028 -8.479 1.00 47.88 195 PHE A C 1
ATOM 1528 O O . PHE A 1 195 ? -1.577 1.045 -9.062 1.00 47.88 195 PHE A O 1
ATOM 1535 N N . LEU A 1 196 ? -3.380 2.145 -8.314 1.00 45.09 196 LEU A N 1
ATOM 1536 C CA . LEU A 1 196 ? -3.070 3.415 -8.993 1.00 45.09 196 LEU A CA 1
ATOM 1537 C C . LEU A 1 196 ? -2.153 4.364 -8.217 1.00 45.09 196 LEU A C 1
ATOM 1539 O O . LEU A 1 196 ? -1.597 5.276 -8.817 1.00 45.09 196 LEU A O 1
ATOM 1543 N N . LEU A 1 197 ? -1.914 4.140 -6.921 1.00 52.94 197 LEU A N 1
ATOM 1544 C CA . LEU A 1 197 ? -0.881 4.895 -6.191 1.00 52.94 197 LEU A CA 1
ATOM 1545 C C . LEU A 1 197 ? 0.539 4.628 -6.732 1.00 52.94 197 LEU A C 1
ATOM 1547 O O . LEU A 1 197 ? 1.445 5.412 -6.463 1.00 52.94 197 LEU A O 1
ATOM 1551 N N . PHE A 1 198 ? 0.718 3.544 -7.501 1.00 47.34 198 PHE A N 1
ATOM 1552 C CA . PHE A 1 198 ? 2.014 3.077 -8.005 1.00 47.34 198 PHE A CA 1
ATOM 1553 C C . PHE A 1 198 ? 2.052 2.735 -9.507 1.00 47.34 198 PHE A C 1
ATOM 1555 O O . PHE A 1 198 ? 3.109 2.336 -9.990 1.00 47.34 198 PHE A O 1
ATOM 1562 N N . LEU A 1 199 ? 0.935 2.835 -10.241 1.00 36.88 199 LEU A N 1
ATOM 1563 C CA . LEU A 1 199 ? 0.870 2.516 -11.682 1.00 36.88 199 LEU A CA 1
ATOM 1564 C C . LEU A 1 199 ? 0.423 3.684 -12.576 1.00 36.88 199 LEU A C 1
ATOM 1566 O O . LEU A 1 199 ? 0.256 3.468 -13.776 1.00 36.88 199 LEU A O 1
ATOM 1570 N N . ALA A 1 200 ? 0.216 4.880 -12.022 1.00 33.59 200 ALA A N 1
ATOM 1571 C CA . ALA A 1 200 ? -0.140 6.079 -12.782 1.00 33.59 200 ALA A CA 1
ATOM 1572 C C . ALA A 1 200 ? 1.000 7.101 -12.801 1.00 33.59 200 ALA A C 1
A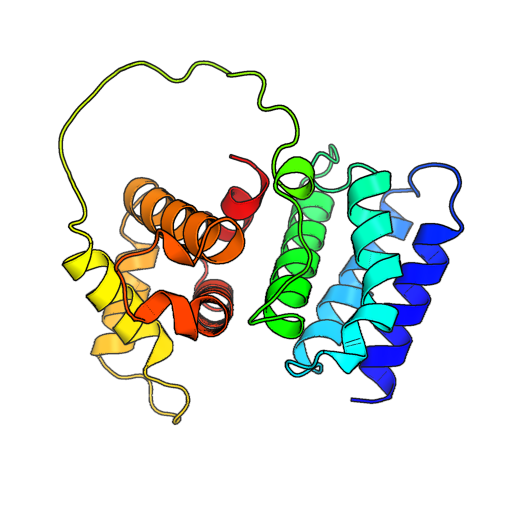TOM 1574 O O . ALA A 1 200 ? 1.675 7.262 -11.757 1.00 33.59 200 ALA A O 1
#

Organism: NCBI:txid126358

pLDDT: mean 75.98, std 17.05, range [32.78, 97.62]